Protein AF-A0A6V7Y703-F1 (afdb_monomer)

Solvent-accessible surface area (backbone atoms only — not comparable to full-atom values): 12409 Å² total; per-residue (Å²): 141,82,87,80,75,95,56,40,22,38,31,41,39,35,27,47,93,93,37,79,76,44,68,57,72,70,42,75,67,36,92,79,75,79,80,92,70,43,40,33,34,74,47,89,58,71,86,47,54,42,37,40,36,35,32,30,61,41,98,89,55,80,55,45,81,55,24,35,33,77,43,55,50,78,78,57,50,75,72,38,82,43,77,44,81,39,58,16,42,51,89,92,40,65,94,72,52,92,62,68,69,45,73,48,78,49,50,39,31,42,31,85,45,55,71,69,58,48,51,56,46,52,76,67,24,62,94,61,32,40,63,74,74,80,76,78,78,90,81,81,86,81,90,84,92,83,90,82,89,82,85,86,87,82,86,85,82,89,80,90,81,87,86,84,87,82,84,87,91,50,68,73,59,50,50,53,51,49,53,56,55,65,70,50,88,52,100,78,65,39,27,43,38,40,62

Secondary structure (DSSP, 8-state):
---------EEEEEEETTEEEEEPPP-TT-SS------EEEEES-TTSEEEEEEEE--SSSPPEEEEEEEEEGGGSPBT--EEEEEEEB-GGGTTT-SS-SEEEEEEEEEEEE-HHHHHHHHHH-BTTEEE---PPP------------------------------SS-HHHHHHHHHHHHT---TT-EEEEE-

Organism: Meloidogyne enterolobii (NCBI:txid390850)

Structure (mmCIF, N/CA/C/O backbone):
data_AF-A0A6V7Y703-F1
#
_entry.id   AF-A0A6V7Y703-F1
#
loop_
_atom_site.group_PDB
_atom_site.id
_atom_site.type_symbol
_atom_site.label_atom_id
_atom_site.label_alt_id
_atom_site.label_comp_id
_atom_site.label_asym_id
_atom_site.label_entity_id
_atom_site.label_seq_id
_atom_site.pdbx_PDB_ins_code
_atom_site.Cartn_x
_atom_site.Cartn_y
_atom_site.Cartn_z
_atom_site.occupancy
_atom_site.B_iso_or_equiv
_atom_site.auth_seq_id
_atom_site.auth_comp_id
_atom_site.auth_asym_id
_atom_site.auth_atom_id
_atom_site.pdbx_PDB_model_num
ATOM 1 N N . MET A 1 1 ? 31.462 -6.793 -25.253 1.00 34.75 1 MET A N 1
ATOM 2 C CA . MET A 1 1 ? 30.917 -7.032 -23.902 1.00 34.75 1 MET A CA 1
ATOM 3 C C . MET A 1 1 ? 29.652 -6.201 -23.784 1.00 34.75 1 MET A C 1
ATOM 5 O O . MET A 1 1 ? 29.744 -4.997 -23.620 1.00 34.75 1 MET A O 1
ATOM 9 N N . ILE A 1 2 ? 28.497 -6.820 -24.017 1.00 34.22 2 ILE A N 1
ATOM 10 C CA . ILE A 1 2 ? 27.183 -6.179 -23.919 1.00 34.22 2 ILE A CA 1
ATOM 11 C C . ILE A 1 2 ? 26.449 -6.938 -22.817 1.00 34.22 2 ILE A C 1
ATOM 13 O O . ILE A 1 2 ? 26.122 -8.107 -23.000 1.00 34.22 2 ILE A O 1
ATOM 17 N N . LEU A 1 3 ? 26.250 -6.303 -21.665 1.00 37.50 3 LEU A N 1
ATOM 18 C CA . LEU A 1 3 ? 25.277 -6.746 -20.670 1.00 37.50 3 LEU A CA 1
ATOM 19 C C . LEU A 1 3 ? 24.051 -5.856 -20.852 1.00 37.50 3 LEU A C 1
ATOM 21 O O . LEU A 1 3 ? 23.914 -4.825 -20.207 1.00 37.50 3 LEU A O 1
ATOM 25 N N . VAL A 1 4 ? 23.194 -6.233 -21.798 1.00 42.78 4 VAL A N 1
ATOM 26 C CA . VAL A 1 4 ? 21.796 -5.797 -21.785 1.00 42.78 4 VAL A CA 1
ATOM 27 C C . VAL A 1 4 ? 21.136 -6.671 -20.731 1.00 42.78 4 VAL A C 1
ATOM 29 O O . VAL A 1 4 ? 20.987 -7.873 -20.946 1.00 42.78 4 VAL A O 1
ATOM 32 N N . VAL A 1 5 ? 20.813 -6.109 -19.569 1.00 51.84 5 VAL A N 1
ATOM 33 C CA . VAL A 1 5 ? 20.038 -6.833 -18.563 1.00 51.84 5 VAL A CA 1
ATOM 34 C C . VAL A 1 5 ? 18.589 -6.394 -18.717 1.00 51.84 5 VAL A C 1
ATOM 36 O O . VAL A 1 5 ? 18.180 -5.348 -18.239 1.00 51.84 5 VAL A O 1
ATOM 39 N N . SER A 1 6 ? 17.823 -7.189 -19.458 1.00 56.94 6 SER A N 1
ATOM 40 C CA . SER A 1 6 ? 16.371 -7.069 -19.588 1.00 56.94 6 SER A CA 1
ATOM 41 C C . SER A 1 6 ? 15.671 -7.639 -18.345 1.00 56.94 6 SER A C 1
ATOM 43 O O . SER A 1 6 ? 14.884 -8.581 -18.456 1.00 56.94 6 SER A O 1
ATOM 45 N N . SER A 1 7 ? 16.024 -7.162 -17.151 1.00 68.00 7 SER A N 1
ATOM 46 C CA . SER A 1 7 ? 15.448 -7.640 -15.894 1.00 68.00 7 SER A CA 1
ATOM 47 C C . SER A 1 7 ? 15.125 -6.472 -14.981 1.00 68.00 7 SER A C 1
ATOM 49 O O . SER A 1 7 ? 16.016 -5.670 -14.727 1.00 68.00 7 SER A O 1
ATOM 51 N N . SER A 1 8 ? 13.901 -6.436 -14.465 1.00 78.94 8 SER A N 1
ATOM 52 C CA . SER A 1 8 ? 13.510 -5.498 -13.417 1.00 78.94 8 SER A CA 1
ATOM 53 C C . SER A 1 8 ? 13.680 -6.132 -12.040 1.00 78.94 8 SER A C 1
ATOM 55 O O . SER A 1 8 ? 13.384 -7.315 -11.856 1.00 78.94 8 SER A O 1
ATOM 57 N N . ASP A 1 9 ? 14.112 -5.328 -11.080 1.00 90.38 9 ASP A N 1
ATOM 58 C CA . ASP A 1 9 ? 14.220 -5.595 -9.654 1.00 90.38 9 ASP A CA 1
ATOM 59 C C . ASP A 1 9 ? 13.149 -4.778 -8.881 1.00 90.38 9 ASP A C 1
ATOM 61 O O . ASP A 1 9 ? 13.473 -3.852 -8.126 1.00 90.38 9 ASP A O 1
ATOM 65 N N . PRO A 1 10 ? 11.843 -5.044 -9.076 1.00 93.81 10 PRO A N 1
ATOM 66 C CA . PRO A 1 10 ? 10.787 -4.157 -8.608 1.00 93.81 10 PRO A CA 1
ATOM 67 C C . PRO A 1 10 ? 10.592 -4.160 -7.084 1.00 93.81 10 PRO A C 1
ATOM 69 O O . PRO A 1 10 ? 10.664 -5.192 -6.404 1.00 93.81 10 PRO A O 1
ATOM 72 N N . TYR A 1 11 ? 10.216 -2.996 -6.550 1.00 95.19 11 TYR A N 1
ATOM 73 C CA . TYR A 1 11 ? 9.755 -2.816 -5.173 1.00 95.19 11 TYR A CA 1
ATOM 74 C C . TYR A 1 11 ? 8.700 -1.702 -5.048 1.00 95.19 11 TYR A C 1
ATOM 76 O O . TYR A 1 11 ? 8.535 -0.861 -5.933 1.00 95.19 11 TYR A O 1
ATOM 84 N N . ILE A 1 12 ? 7.974 -1.683 -3.928 1.00 96.12 12 ILE A N 1
ATOM 85 C CA . ILE A 1 12 ? 6.863 -0.764 -3.659 1.00 96.12 12 ILE A CA 1
ATOM 86 C C . ILE A 1 12 ? 7.203 0.152 -2.484 1.00 96.12 12 ILE A C 1
ATOM 88 O O . ILE A 1 12 ? 7.671 -0.304 -1.443 1.00 96.12 12 ILE A O 1
ATOM 92 N N . LYS A 1 13 ? 6.893 1.444 -2.610 1.00 96.25 13 LYS A N 1
ATOM 93 C CA . LYS A 1 13 ? 6.753 2.380 -1.486 1.00 96.25 13 LYS A CA 1
ATOM 94 C C . LYS A 1 13 ? 5.272 2.686 -1.271 1.00 96.25 13 LYS A C 1
ATOM 96 O O . LYS A 1 13 ? 4.622 3.195 -2.181 1.00 96.25 13 LYS A O 1
ATOM 101 N N . CYS A 1 14 ? 4.756 2.414 -0.077 1.00 95.56 14 CYS A N 1
ATOM 102 C CA . CYS A 1 14 ? 3.426 2.835 0.355 1.00 95.56 14 CYS A CA 1
ATOM 103 C C . CYS A 1 14 ? 3.531 4.156 1.118 1.00 95.56 14 CYS A C 1
ATOM 105 O O . CYS A 1 14 ? 4.383 4.298 2.003 1.00 95.56 14 CYS A O 1
ATOM 107 N N . GLN A 1 15 ? 2.677 5.117 0.778 1.00 94.25 15 GLN A N 1
ATOM 108 C CA . GLN A 1 15 ? 2.653 6.446 1.373 1.00 94.25 15 GLN A CA 1
ATOM 109 C C . GLN A 1 15 ? 1.266 6.796 1.911 1.00 94.25 15 GLN A C 1
ATOM 111 O O . GLN A 1 15 ? 0.256 6.480 1.284 1.00 94.25 15 GLN A O 1
ATOM 116 N N . TYR A 1 16 ? 1.256 7.482 3.049 1.00 89.88 16 TYR A N 1
ATOM 117 C CA . TYR A 1 16 ? 0.084 8.013 3.743 1.00 89.88 16 TYR A CA 1
ATOM 118 C C . TYR A 1 16 ? 0.492 9.344 4.400 1.00 89.88 16 TYR A C 1
ATOM 120 O O . TYR A 1 16 ? 1.634 9.472 4.852 1.00 89.88 16 TYR A O 1
ATOM 128 N N . GLY A 1 17 ? -0.353 10.375 4.359 1.00 86.62 17 GLY A N 1
ATOM 129 C CA . GLY A 1 17 ? -0.025 11.720 4.858 1.00 86.62 17 GLY A CA 1
ATOM 130 C C . GLY A 1 17 ? 1.184 12.363 4.179 1.00 86.62 17 GLY A C 1
ATOM 131 O O . GLY A 1 17 ? 1.966 13.070 4.814 1.00 86.62 17 GLY A O 1
ATOM 132 N N . GLY A 1 18 ? 1.439 12.020 2.911 1.00 85.88 18 GLY A N 1
ATOM 133 C CA . GLY A 1 18 ? 2.639 12.439 2.174 1.00 85.88 18 GLY A CA 1
ATOM 134 C C . GLY A 1 18 ? 3.953 11.792 2.646 1.00 85.88 18 GLY A C 1
ATOM 135 O O . GLY A 1 18 ? 5.014 12.087 2.094 1.00 85.88 18 GLY A O 1
ATOM 136 N N . LYS A 1 19 ? 3.912 10.886 3.630 1.00 88.88 19 LYS A N 1
ATOM 137 C CA . LYS A 1 19 ? 5.082 10.191 4.184 1.00 88.88 19 LYS A CA 1
ATOM 138 C C . LYS A 1 19 ? 5.128 8.749 3.701 1.00 88.88 19 LYS A C 1
ATOM 140 O O . LYS A 1 19 ? 4.099 8.103 3.550 1.00 88.88 19 LYS A O 1
ATOM 145 N N . THR A 1 20 ? 6.330 8.223 3.470 1.00 92.00 20 THR A N 1
ATOM 146 C CA . THR A 1 20 ? 6.496 6.790 3.173 1.00 92.00 20 THR A CA 1
ATOM 147 C C . THR A 1 20 ? 6.384 6.005 4.471 1.00 92.00 20 THR A C 1
ATOM 149 O O . THR A 1 20 ? 7.229 6.160 5.347 1.00 92.00 20 THR A O 1
ATOM 152 N N . ILE A 1 21 ? 5.352 5.176 4.571 1.00 92.25 21 ILE A N 1
ATOM 153 C CA . ILE A 1 21 ? 5.055 4.359 5.752 1.00 92.25 21 ILE A CA 1
ATOM 154 C C . ILE A 1 21 ? 5.582 2.933 5.609 1.00 92.25 21 ILE A C 1
ATOM 156 O O . ILE A 1 21 ? 5.935 2.300 6.594 1.00 92.25 21 ILE A O 1
ATOM 160 N N . TYR A 1 22 ? 5.701 2.435 4.379 1.00 92.69 22 TYR A N 1
ATOM 161 C CA . TYR A 1 22 ? 6.205 1.095 4.114 1.00 92.69 22 TYR A CA 1
ATOM 162 C C . TYR A 1 22 ? 7.016 1.071 2.827 1.00 92.69 22 TYR A C 1
ATOM 164 O O . TYR A 1 22 ? 6.694 1.765 1.861 1.00 92.69 22 TYR A O 1
ATOM 172 N N . LYS A 1 23 ? 8.063 0.250 2.799 1.00 94.44 23 LYS A N 1
ATOM 173 C CA . LYS A 1 23 ? 8.841 -0.053 1.596 1.00 94.44 23 LYS A CA 1
ATOM 174 C C . LYS A 1 23 ? 9.000 -1.558 1.525 1.00 94.44 23 LYS A C 1
ATOM 176 O O . LYS A 1 23 ? 9.634 -2.074 2.436 1.00 94.44 23 LYS A O 1
ATOM 181 N N . SER A 1 24 ? 8.490 -2.217 0.487 1.00 93.56 24 SER A N 1
ATOM 182 C CA . SER A 1 24 ? 8.595 -3.669 0.300 1.00 93.56 24 SER A CA 1
ATOM 183 C C . SER A 1 24 ? 10.046 -4.147 0.144 1.00 93.56 24 SER A C 1
ATOM 185 O O . SER A 1 24 ? 10.962 -3.344 -0.059 1.00 93.56 24 SER A O 1
ATOM 187 N N . GLU A 1 25 ? 10.258 -5.458 0.190 1.00 92.50 25 GLU A N 1
ATOM 188 C CA . GLU A 1 25 ? 11.486 -6.062 -0.316 1.00 92.50 25 GLU A CA 1
ATOM 189 C C . GLU A 1 25 ? 11.609 -5.849 -1.833 1.00 92.50 25 GLU A C 1
ATOM 191 O O . GLU A 1 25 ? 10.627 -5.619 -2.552 1.00 92.50 25 GLU A O 1
ATOM 196 N N . ILE A 1 26 ? 12.853 -5.914 -2.302 1.00 92.75 26 ILE A N 1
ATOM 197 C CA . ILE A 1 26 ? 13.195 -5.903 -3.722 1.00 92.75 26 ILE A CA 1
ATOM 198 C C . ILE A 1 26 ? 13.134 -7.344 -4.218 1.00 92.75 26 ILE A C 1
ATOM 200 O O . ILE A 1 26 ? 13.792 -8.224 -3.657 1.00 92.75 26 ILE A O 1
ATOM 204 N N . ILE A 1 27 ? 12.349 -7.590 -5.264 1.00 88.50 27 ILE A N 1
ATOM 205 C CA . ILE A 1 27 ? 12.310 -8.895 -5.926 1.00 88.50 27 ILE A CA 1
ATOM 206 C C . ILE A 1 27 ? 13.234 -8.823 -7.126 1.00 88.50 27 ILE A C 1
ATOM 208 O O . ILE A 1 27 ? 12.952 -8.091 -8.059 1.00 88.50 27 ILE A O 1
ATOM 212 N N . PHE A 1 28 ? 14.324 -9.582 -7.108 1.00 89.06 28 PHE A N 1
ATOM 213 C CA . PHE A 1 28 ? 15.314 -9.522 -8.176 1.00 89.06 28 PHE A CA 1
ATOM 214 C C . PHE A 1 28 ? 14.848 -10.246 -9.442 1.00 89.06 28 PHE A C 1
ATOM 216 O O . PHE A 1 28 ? 14.448 -11.411 -9.383 1.00 89.06 28 PHE A O 1
ATOM 223 N N . ARG A 1 29 ? 15.021 -9.587 -10.588 1.00 85.88 29 ARG A N 1
ATOM 224 C CA . ARG A 1 29 ? 14.870 -10.107 -11.949 1.00 85.88 29 ARG A CA 1
ATOM 225 C C . ARG A 1 29 ? 13.50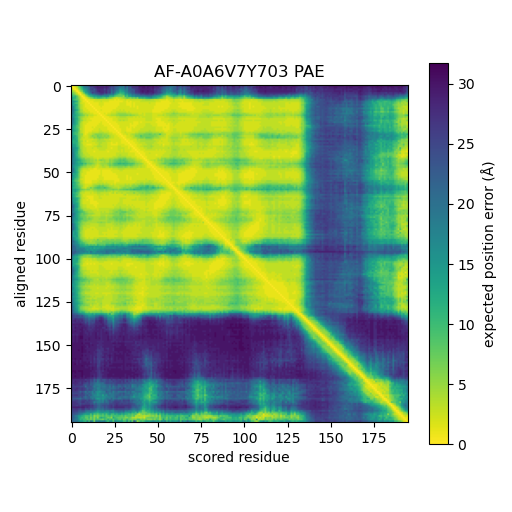8 -10.725 -12.244 1.00 85.88 29 ARG A C 1
ATOM 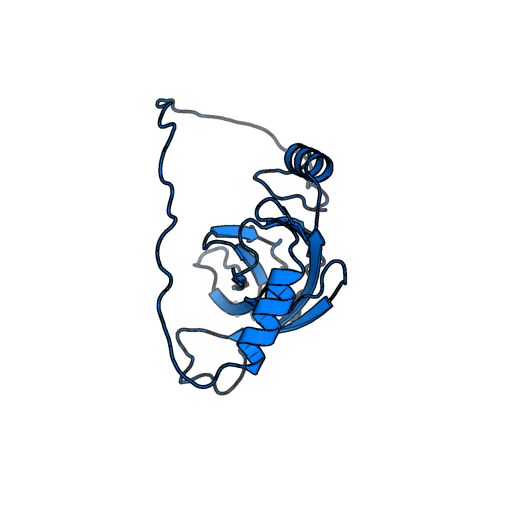227 O O . ARG A 1 29 ? 13.429 -11.807 -12.824 1.00 85.88 29 ARG A O 1
ATOM 234 N N . GLU A 1 30 ? 12.442 -10.029 -11.875 1.00 83.81 30 GLU A N 1
ATOM 235 C CA . GLU A 1 30 ? 11.070 -10.501 -12.029 1.00 83.81 30 GLU A CA 1
ATOM 236 C C . GLU A 1 30 ? 10.187 -9.438 -12.692 1.00 83.81 30 GLU A C 1
ATOM 238 O O . GLU A 1 30 ? 10.092 -8.303 -12.235 1.00 83.81 30 GLU A O 1
ATOM 243 N N . LEU A 1 31 ? 9.500 -9.828 -13.768 1.00 82.62 31 LEU A N 1
ATOM 244 C CA . LEU A 1 31 ? 8.588 -8.954 -14.514 1.00 82.62 31 LEU A CA 1
ATOM 245 C C . LEU A 1 31 ? 7.163 -8.981 -13.944 1.00 82.62 31 LEU A C 1
ATOM 247 O O . LEU A 1 31 ? 6.386 -8.062 -14.186 1.00 82.62 31 LEU A O 1
ATOM 251 N N . ASN A 1 32 ? 6.808 -10.028 -13.191 1.00 84.69 32 ASN A N 1
ATOM 252 C CA . ASN A 1 32 ? 5.513 -10.175 -12.523 1.00 84.69 32 ASN A CA 1
ATOM 253 C C . ASN A 1 32 ? 5.707 -10.407 -11.015 1.00 84.69 32 ASN A C 1
ATOM 255 O O . ASN A 1 32 ? 5.406 -11.495 -10.507 1.00 84.69 32 ASN A O 1
ATOM 259 N N . PRO A 1 33 ? 6.236 -9.406 -10.291 1.00 88.81 33 PRO A N 1
ATOM 260 C CA . PRO A 1 33 ? 6.617 -9.549 -8.892 1.00 88.81 33 PRO A CA 1
ATOM 261 C C . PRO A 1 33 ? 5.446 -9.934 -7.988 1.00 88.81 33 PRO A C 1
ATOM 263 O O . PRO A 1 33 ? 4.332 -9.421 -8.105 1.00 88.81 33 PRO A O 1
ATOM 266 N N . LYS A 1 34 ? 5.729 -10.825 -7.034 1.00 90.38 34 LYS A N 1
ATOM 267 C CA . LYS A 1 34 ? 4.809 -11.223 -5.963 1.00 90.38 34 LYS A CA 1
ATOM 268 C C . LYS A 1 34 ? 5.469 -10.999 -4.610 1.00 90.38 34 LYS A C 1
ATOM 270 O O . LYS A 1 34 ? 6.187 -11.869 -4.127 1.00 90.38 34 LYS A O 1
ATOM 275 N N . TRP A 1 35 ? 5.200 -9.850 -3.997 1.00 91.44 35 TRP A N 1
ATOM 276 C CA . TRP A 1 35 ? 5.743 -9.521 -2.675 1.00 91.44 35 TRP A CA 1
ATOM 277 C C . TRP A 1 35 ? 5.134 -10.380 -1.570 1.00 91.44 35 TRP A C 1
ATOM 279 O O . TRP A 1 35 ? 5.864 -10.903 -0.736 1.00 91.44 35 TRP A O 1
ATOM 289 N N . ASN A 1 36 ? 3.809 -10.583 -1.587 1.00 89.38 36 ASN A N 1
ATOM 290 C CA . ASN A 1 36 ? 3.078 -11.290 -0.521 1.00 89.38 36 ASN A CA 1
ATOM 291 C C . ASN A 1 36 ? 3.425 -10.769 0.887 1.00 89.38 36 ASN A C 1
ATOM 293 O O . ASN A 1 36 ? 3.423 -11.519 1.863 1.00 89.38 36 ASN A O 1
ATOM 297 N N . GLU A 1 37 ? 3.757 -9.485 0.971 1.00 89.69 37 GLU A N 1
ATOM 298 C CA . GLU A 1 37 ? 4.098 -8.806 2.208 1.00 89.69 37 GLU A CA 1
ATOM 299 C C . GLU A 1 37 ? 2.837 -8.247 2.841 1.00 89.69 37 GLU A C 1
ATOM 301 O O . GLU A 1 37 ? 1.977 -7.717 2.136 1.00 89.69 37 GLU A O 1
ATOM 306 N N . LYS A 1 38 ? 2.761 -8.358 4.168 1.00 91.00 38 LYS A N 1
ATOM 307 C CA . LYS A 1 38 ? 1.672 -7.796 4.952 1.00 91.00 38 LYS A CA 1
ATOM 308 C C . LYS A 1 38 ? 2.174 -6.775 5.938 1.00 91.00 38 LYS A C 1
ATOM 310 O O . LYS A 1 38 ? 3.201 -6.993 6.597 1.00 91.00 38 LYS A O 1
ATOM 315 N N . PHE A 1 39 ? 1.430 -5.690 6.054 1.00 91.50 39 PHE A N 1
ATOM 316 C CA . PHE A 1 39 ? 1.694 -4.677 7.055 1.00 91.50 39 PHE A CA 1
ATOM 317 C C . PHE A 1 39 ? 0.429 -3.931 7.442 1.00 91.50 39 PHE A C 1
ATOM 319 O O . PHE A 1 39 ? -0.515 -3.821 6.662 1.00 91.50 39 PHE A O 1
ATOM 326 N N . SER A 1 40 ? 0.479 -3.382 8.645 1.00 90.75 40 SER A N 1
ATOM 327 C CA . SER A 1 40 ? -0.620 -2.670 9.264 1.00 90.75 40 SER A CA 1
ATOM 328 C C . SER A 1 40 ? -0.124 -1.353 9.844 1.00 90.75 40 SER A C 1
ATOM 330 O O . SER A 1 40 ? 1.020 -1.272 10.306 1.00 90.75 40 SER A O 1
ATOM 332 N N . PHE A 1 41 ? -0.967 -0.322 9.828 1.00 90.25 41 PHE A N 1
ATOM 333 C CA . PHE A 1 41 ? -0.673 0.985 10.425 1.00 90.25 41 PHE A CA 1
ATOM 334 C C . PHE A 1 41 ? -1.944 1.707 10.874 1.00 90.25 41 PHE A C 1
ATOM 336 O O . P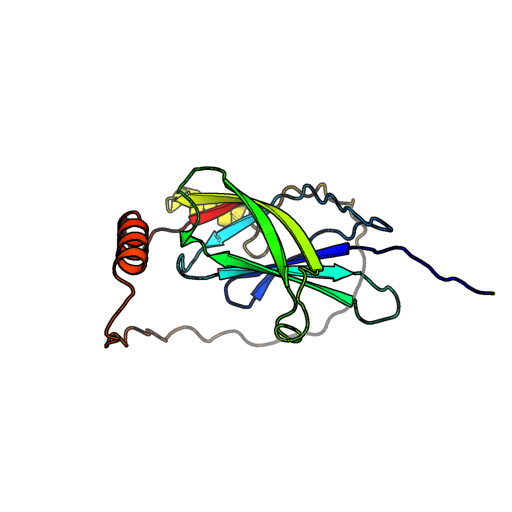HE A 1 41 ? -3.042 1.367 10.432 1.00 90.25 41 PHE A O 1
ATOM 343 N N . LEU A 1 42 ? -1.780 2.700 11.752 1.00 87.19 42 LEU A N 1
ATOM 344 C CA . LEU A 1 42 ? -2.892 3.514 12.238 1.00 87.19 42 LEU A CA 1
ATOM 345 C C . LEU A 1 42 ? -3.255 4.627 11.247 1.00 87.19 42 LEU A C 1
ATOM 347 O O . LEU A 1 42 ? -2.384 5.387 10.819 1.00 87.19 42 LEU A O 1
ATOM 351 N N . ILE A 1 43 ? -4.544 4.756 10.937 1.00 85.00 43 ILE A N 1
ATOM 352 C CA . ILE A 1 43 ? -5.108 5.866 10.155 1.00 85.00 43 ILE A CA 1
ATOM 353 C C . ILE A 1 43 ? -5.538 6.978 11.107 1.00 85.00 43 ILE A C 1
ATOM 355 O O . ILE A 1 43 ? -6.241 6.722 12.083 1.00 85.00 43 ILE A O 1
ATOM 359 N N . GLN A 1 44 ? -5.118 8.207 10.804 1.00 75.69 44 GLN A N 1
ATOM 360 C CA . GLN A 1 44 ? -5.488 9.411 11.560 1.00 75.69 44 GLN A CA 1
ATOM 361 C C . GLN A 1 44 ? -6.627 10.171 10.879 1.00 75.69 44 GLN A C 1
ATOM 363 O O . GLN A 1 44 ? -7.527 10.670 11.541 1.00 75.69 44 GLN A O 1
ATOM 368 N N . ASP A 1 45 ? -6.591 10.228 9.549 1.00 78.94 45 ASP A N 1
ATOM 369 C CA . ASP A 1 45 ? -7.606 10.845 8.707 1.00 78.94 45 ASP A CA 1
ATOM 370 C C . ASP A 1 45 ? -8.095 9.829 7.653 1.00 78.94 45 ASP A C 1
ATOM 372 O O . ASP A 1 45 ? -7.329 9.448 6.755 1.00 78.94 45 ASP A O 1
ATOM 376 N N . PRO A 1 46 ? -9.356 9.363 7.738 1.00 73.06 46 PRO A N 1
ATOM 377 C CA . PRO A 1 46 ? -9.933 8.432 6.774 1.00 73.06 46 PRO A CA 1
ATOM 378 C C . PRO A 1 46 ? -10.250 9.086 5.419 1.00 73.06 46 PRO A C 1
ATOM 380 O O . PRO A 1 46 ? -10.650 8.395 4.487 1.00 73.06 46 PRO A O 1
ATOM 383 N N . THR A 1 47 ? -10.092 10.405 5.275 1.00 78.69 47 THR A N 1
ATOM 384 C CA . THR A 1 47 ? -10.265 11.110 3.997 1.00 78.69 47 THR A CA 1
ATOM 385 C C . THR A 1 47 ? -9.001 11.121 3.140 1.00 78.69 47 THR A C 1
ATOM 387 O O . THR A 1 47 ? -9.075 11.400 1.939 1.00 78.69 47 THR A O 1
ATOM 390 N N . GLU A 1 48 ? -7.858 10.768 3.727 1.00 82.44 48 GLU A N 1
ATOM 391 C CA . GLU A 1 48 ? -6.591 10.697 3.020 1.00 82.44 48 GLU A CA 1
ATOM 392 C C . GLU A 1 48 ? -6.525 9.552 1.995 1.00 82.44 48 GLU A C 1
ATOM 394 O O . GLU A 1 48 ? -7.289 8.580 1.996 1.00 82.44 48 GLU A O 1
ATOM 399 N N . ILE A 1 49 ? -5.570 9.692 1.076 1.00 90.44 49 ILE A N 1
ATOM 400 C CA . ILE A 1 49 ? -5.317 8.753 -0.012 1.00 90.44 49 ILE A CA 1
ATOM 401 C C . ILE A 1 49 ? -4.053 7.964 0.302 1.00 90.44 49 ILE A C 1
ATOM 403 O O . ILE A 1 49 ? -2.990 8.533 0.552 1.00 90.44 49 ILE A O 1
ATOM 407 N N . ILE A 1 50 ? -4.148 6.645 0.182 1.00 92.94 50 ILE A N 1
ATOM 408 C CA . ILE A 1 50 ? -2.981 5.774 0.204 1.00 92.94 50 ILE A CA 1
ATOM 409 C C . ILE A 1 50 ? -2.386 5.726 -1.194 1.00 92.94 50 ILE A C 1
ATOM 411 O O . ILE A 1 50 ? -3.061 5.402 -2.172 1.00 92.94 50 ILE A O 1
ATOM 415 N N . THR A 1 51 ? -1.104 6.062 -1.282 1.00 95.62 51 THR A N 1
ATOM 416 C CA . THR A 1 51 ? -0.362 6.110 -2.540 1.00 95.62 51 THR A CA 1
ATOM 417 C C . THR A 1 51 ? 0.663 4.986 -2.581 1.00 95.62 51 THR A C 1
ATOM 419 O O . THR A 1 51 ? 1.569 4.928 -1.750 1.00 95.62 51 THR A O 1
ATOM 422 N N . PHE A 1 52 ? 0.573 4.126 -3.586 1.00 96.19 52 PHE A N 1
ATOM 423 C CA . PHE A 1 52 ? 1.577 3.117 -3.897 1.00 96.19 52 PHE A CA 1
ATOM 424 C C . PHE A 1 52 ? 2.438 3.603 -5.049 1.00 96.19 52 PHE A C 1
ATOM 426 O O . PHE A 1 52 ? 1.918 3.936 -6.109 1.00 96.19 52 PHE A O 1
ATOM 433 N N . LYS A 1 53 ? 3.755 3.604 -4.867 1.00 95.94 53 LYS A N 1
ATOM 434 C CA . LYS A 1 53 ? 4.726 3.904 -5.922 1.00 95.94 53 LYS A CA 1
ATOM 435 C C . LYS A 1 53 ? 5.587 2.682 -6.170 1.00 95.94 53 LYS A C 1
ATOM 437 O O . LYS A 1 53 ? 6.171 2.156 -5.225 1.00 95.94 53 LYS A O 1
ATOM 442 N N . VAL A 1 54 ? 5.663 2.257 -7.422 1.00 95.56 54 VAL A N 1
ATOM 443 C CA . VAL A 1 54 ? 6.472 1.119 -7.857 1.00 95.56 54 VAL A CA 1
ATOM 444 C C . VAL A 1 54 ? 7.752 1.645 -8.487 1.00 95.56 54 VAL A C 1
ATOM 446 O O . VAL A 1 54 ? 7.725 2.613 -9.251 1.00 95.56 54 VAL A O 1
ATOM 449 N N . PHE A 1 55 ? 8.866 1.019 -8.140 1.00 94.75 55 PHE A N 1
ATOM 450 C CA . PHE A 1 55 ? 10.190 1.362 -8.634 1.00 94.75 55 PHE A CA 1
ATOM 451 C C . PHE A 1 55 ? 10.930 0.107 -9.069 1.00 94.75 55 PHE A C 1
ATOM 453 O O . PHE A 1 55 ? 10.735 -0.941 -8.458 1.00 94.75 55 PHE A O 1
ATOM 460 N N . ASP A 1 56 ? 11.794 0.249 -10.064 1.00 92.38 56 ASP A N 1
ATOM 461 C CA . ASP A 1 56 ? 12.813 -0.722 -10.438 1.00 92.38 56 ASP A CA 1
ATOM 462 C C . ASP A 1 56 ? 14.103 -0.366 -9.689 1.00 92.38 56 ASP A C 1
ATOM 464 O O . ASP A 1 56 ? 14.539 0.786 -9.729 1.00 92.38 56 ASP A O 1
ATOM 468 N N . PHE A 1 57 ? 14.665 -1.293 -8.916 1.00 92.75 57 PHE A N 1
ATOM 469 C CA . PHE A 1 57 ? 15.878 -1.017 -8.152 1.00 92.75 57 PHE A CA 1
ATOM 470 C C . PHE A 1 57 ? 17.119 -1.063 -9.044 1.00 92.75 57 PHE A C 1
ATOM 472 O O . PHE A 1 57 ? 17.415 -2.086 -9.654 1.00 92.75 57 PHE A O 1
ATOM 479 N N . ASP A 1 58 ? 17.925 -0.002 -8.991 1.00 89.06 58 ASP A N 1
ATOM 480 C CA . ASP A 1 58 ? 19.200 0.062 -9.697 1.00 89.06 58 ASP A CA 1
ATOM 481 C C . ASP A 1 58 ? 20.366 0.191 -8.723 1.00 89.06 58 ASP A C 1
ATOM 483 O O . ASP A 1 58 ? 20.526 1.177 -8.008 1.00 89.06 58 ASP A O 1
ATOM 487 N N . ARG A 1 59 ? 21.267 -0.796 -8.728 1.00 84.50 59 ARG A N 1
ATOM 488 C CA . ARG A 1 59 ? 22.397 -0.828 -7.781 1.00 84.50 59 ARG A CA 1
ATOM 489 C C . ARG A 1 59 ? 23.343 0.372 -7.912 1.00 84.50 59 ARG A C 1
ATOM 491 O O . ARG A 1 59 ? 23.971 0.759 -6.928 1.00 84.50 59 ARG A O 1
ATOM 498 N N . PHE A 1 60 ? 23.513 0.888 -9.126 1.00 85.00 60 PHE A N 1
ATOM 499 C CA . PHE A 1 60 ? 24.518 1.910 -9.446 1.00 85.00 60 PHE A CA 1
ATOM 500 C C . PHE A 1 60 ? 23.916 3.241 -9.900 1.00 85.00 60 PHE A C 1
ATOM 502 O O . PHE A 1 60 ? 24.653 4.213 -10.051 1.00 85.00 60 PHE A O 1
ATOM 509 N N . MET A 1 61 ? 22.606 3.281 -10.131 1.00 88.25 61 MET A N 1
ATOM 510 C CA . MET A 1 61 ? 21.887 4.445 -10.635 1.00 88.25 61 MET A CA 1
ATOM 511 C C . MET A 1 61 ? 20.727 4.779 -9.700 1.00 88.25 61 MET A C 1
ATOM 513 O O . MET A 1 61 ? 20.542 4.169 -8.651 1.00 88.25 61 MET A O 1
ATOM 517 N N . ARG A 1 62 ? 19.974 5.819 -10.046 1.00 89.75 62 ARG A N 1
ATOM 518 C CA . ARG A 1 62 ? 18.712 6.096 -9.373 1.00 89.75 62 ARG A CA 1
ATOM 519 C C . ARG A 1 62 ? 17.690 5.062 -9.832 1.00 89.75 62 ARG A C 1
ATOM 521 O O . ARG A 1 62 ? 17.523 4.928 -11.031 1.00 89.75 62 ARG A O 1
ATOM 528 N N . ASP A 1 63 ? 16.980 4.468 -8.878 1.00 92.38 63 ASP A N 1
ATOM 529 C CA . ASP A 1 63 ? 15.835 3.596 -9.143 1.00 92.38 63 ASP A CA 1
ATOM 530 C C . ASP A 1 63 ? 14.850 4.211 -10.153 1.00 92.38 63 ASP A C 1
ATOM 532 O O . ASP A 1 63 ? 14.398 5.357 -9.976 1.00 92.38 63 ASP A O 1
ATOM 536 N N . ASP A 1 64 ? 14.473 3.432 -11.164 1.00 90.75 64 ASP A N 1
ATOM 537 C CA . ASP A 1 64 ? 13.532 3.853 -12.193 1.00 90.75 64 ASP A CA 1
ATOM 538 C C . ASP A 1 64 ? 12.097 3.830 -11.662 1.00 90.75 64 ASP A C 1
ATOM 540 O O . ASP A 1 64 ? 11.640 2.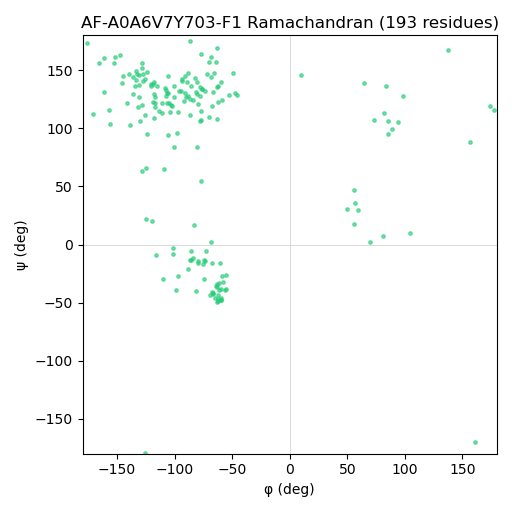889 -11.016 1.00 90.75 64 ASP A O 1
ATOM 544 N N . PHE A 1 65 ? 11.342 4.894 -11.923 1.00 92.06 65 PHE A N 1
ATOM 545 C CA . PHE A 1 65 ? 9.940 4.961 -11.526 1.00 92.06 65 PHE A CA 1
ATOM 546 C C . PHE A 1 65 ? 9.069 4.179 -12.513 1.00 92.06 65 PHE A C 1
ATOM 548 O O . PHE A 1 65 ? 9.016 4.510 -13.694 1.00 92.06 65 PHE A O 1
ATOM 555 N N . MET A 1 66 ? 8.341 3.179 -12.014 1.00 91.31 66 MET A N 1
ATOM 556 C CA . MET A 1 66 ? 7.504 2.290 -12.832 1.00 91.31 66 MET A CA 1
ATOM 557 C C . MET A 1 66 ? 6.011 2.648 -12.784 1.00 91.31 66 MET A C 1
ATOM 559 O O . MET A 1 66 ? 5.209 2.084 -13.526 1.00 91.31 66 MET A O 1
ATOM 563 N N . GLY A 1 67 ? 5.618 3.574 -11.908 1.00 93.50 67 GLY A N 1
ATOM 564 C CA . GLY A 1 67 ? 4.258 4.099 -11.839 1.00 93.50 67 GLY A CA 1
ATOM 565 C C . GLY A 1 67 ? 3.728 4.256 -10.418 1.00 93.50 67 GLY A C 1
ATOM 566 O O . GLY A 1 67 ? 4.300 3.773 -9.438 1.00 93.50 67 GLY A O 1
ATOM 567 N N . THR A 1 68 ? 2.607 4.961 -10.310 1.00 95.56 68 THR A N 1
ATOM 568 C CA . THR A 1 68 ? 1.890 5.205 -9.060 1.00 95.56 68 THR A CA 1
ATOM 569 C C . THR A 1 68 ? 0.450 4.729 -9.169 1.00 95.56 68 THR A C 1
ATOM 571 O O . THR A 1 68 ? -0.154 4.786 -10.238 1.00 95.56 68 THR A O 1
ATOM 574 N N . ALA A 1 69 ? -0.104 4.292 -8.047 1.00 94.94 69 ALA A N 1
ATOM 575 C CA . ALA A 1 69 ? -1.509 3.972 -7.881 1.00 94.94 69 ALA A CA 1
ATOM 576 C C . ALA A 1 69 ? -2.026 4.597 -6.585 1.00 94.94 69 ALA A C 1
ATOM 578 O O . ALA A 1 69 ? -1.331 4.595 -5.572 1.00 94.94 69 ALA A O 1
ATOM 579 N N . ASN A 1 70 ? -3.255 5.102 -6.617 1.00 94.69 70 ASN A N 1
ATOM 580 C CA . ASN A 1 70 ? -3.877 5.800 -5.497 1.00 94.69 70 ASN A CA 1
ATOM 581 C C . ASN A 1 70 ? -5.152 5.073 -5.071 1.00 94.69 70 ASN A C 1
ATOM 583 O O . ASN A 1 70 ? -5.944 4.659 -5.919 1.00 94.69 70 ASN A O 1
ATOM 587 N N . VAL A 1 71 ? -5.366 4.954 -3.765 1.00 91.94 71 VAL A N 1
ATOM 588 C CA . VAL A 1 71 ? -6.565 4.355 -3.177 1.00 91.94 71 VAL A CA 1
ATOM 589 C C . VAL A 1 71 ? -7.139 5.322 -2.157 1.00 91.94 71 VAL A C 1
ATOM 591 O O . VAL A 1 71 ? -6.480 5.667 -1.180 1.00 91.94 71 VAL A O 1
ATOM 594 N N . SER A 1 72 ? -8.380 5.755 -2.377 1.00 89.25 72 SER A N 1
ATOM 595 C CA . SER A 1 72 ? -9.133 6.480 -1.355 1.00 89.25 72 SER A CA 1
ATOM 596 C C . SER A 1 72 ? -9.718 5.479 -0.366 1.00 89.25 72 SER A C 1
ATOM 598 O O . SER A 1 72 ? -10.384 4.523 -0.775 1.00 89.25 72 SER A O 1
ATOM 600 N N . LEU A 1 73 ? -9.507 5.715 0.927 1.00 82.75 73 LEU A N 1
ATOM 601 C CA . LEU A 1 73 ? -10.037 4.869 2.000 1.00 82.75 73 LEU A CA 1
ATOM 602 C C . LEU A 1 73 ? -11.571 4.772 1.970 1.00 82.75 73 LEU A C 1
ATOM 604 O O . LEU A 1 73 ? -12.116 3.721 2.286 1.00 82.75 73 LEU A O 1
ATOM 608 N N . ASN A 1 74 ? -12.255 5.794 1.446 1.00 81.06 74 ASN A N 1
ATOM 609 C CA . ASN A 1 74 ? -13.707 5.808 1.220 1.00 81.06 74 ASN A CA 1
ATOM 610 C C . ASN A 1 74 ? -14.206 4.707 0.264 1.00 81.06 74 ASN A C 1
ATOM 612 O O . ASN A 1 74 ? -15.409 4.476 0.155 1.00 81.06 74 ASN A O 1
ATOM 616 N N . THR A 1 75 ? -13.311 4.077 -0.503 1.00 83.62 75 THR A N 1
ATOM 617 C CA . THR A 1 75 ? -13.664 2.963 -1.401 1.00 83.62 75 THR A CA 1
ATOM 618 C C . THR A 1 75 ? -13.705 1.615 -0.688 1.00 83.62 75 THR A C 1
ATOM 620 O O . THR A 1 75 ? -14.187 0.638 -1.263 1.00 83.62 75 THR A O 1
ATOM 623 N N . LEU A 1 76 ? -13.211 1.559 0.549 1.00 82.75 76 LEU A N 1
ATOM 624 C CA . LEU A 1 76 ? -13.220 0.367 1.379 1.00 82.75 76 LEU A CA 1
ATOM 625 C C . LEU A 1 76 ? -14.514 0.283 2.171 1.00 82.75 76 LEU A C 1
ATOM 627 O O . LEU A 1 76 ? -15.090 1.285 2.592 1.00 82.75 76 LEU A O 1
ATOM 631 N N . LYS A 1 77 ? -14.942 -0.949 2.411 1.00 80.81 77 LYS A N 1
ATOM 632 C CA . LYS A 1 77 ? -15.955 -1.243 3.414 1.00 80.81 77 LYS A CA 1
ATOM 633 C C . LYS A 1 77 ? -15.258 -1.598 4.722 1.00 80.81 77 LYS A C 1
ATOM 635 O O . LYS A 1 77 ? -14.240 -2.291 4.716 1.00 80.81 77 LYS A O 1
ATOM 640 N N . LEU A 1 78 ? -15.817 -1.124 5.830 1.00 81.81 78 LEU A N 1
ATOM 641 C CA . LEU A 1 78 ? -15.252 -1.361 7.154 1.00 81.81 78 LEU A CA 1
ATOM 642 C C . LEU A 1 78 ? -15.254 -2.850 7.494 1.00 81.81 78 LEU A C 1
ATOM 644 O O . LEU A 1 78 ? -16.240 -3.548 7.257 1.00 81.81 78 LEU A O 1
ATOM 648 N N . SER A 1 79 ? -14.134 -3.316 8.042 1.00 82.62 79 SER A N 1
ATOM 649 C CA . SER A 1 79 ? -13.893 -4.697 8.466 1.00 82.62 79 SER A CA 1
ATOM 650 C C . SER A 1 79 ? -14.103 -5.755 7.368 1.00 82.62 79 SER A C 1
ATOM 652 O O . SER A 1 79 ? -14.227 -6.941 7.671 1.00 82.62 79 SER A O 1
ATOM 654 N N . GLU A 1 80 ? -14.127 -5.360 6.088 1.00 86.62 80 GLU A N 1
ATOM 655 C CA . GLU A 1 80 ? -14.273 -6.260 4.939 1.00 86.62 80 GLU A CA 1
ATOM 656 C C . GLU A 1 80 ? -13.023 -6.195 4.058 1.00 86.62 80 GLU A C 1
ATOM 658 O O . GLU A 1 80 ? -12.651 -5.148 3.517 1.00 86.62 80 GLU A O 1
ATOM 663 N N . LYS A 1 81 ? -12.382 -7.351 3.872 1.00 89.06 81 LYS A N 1
ATOM 664 C CA . LYS A 1 81 ? -11.215 -7.467 3.001 1.00 89.06 81 LYS A CA 1
ATOM 665 C C . LYS A 1 81 ? -11.618 -7.241 1.548 1.00 89.06 81 LYS A C 1
ATOM 667 O O . LYS A 1 81 ? -12.365 -8.031 0.976 1.00 89.06 81 LYS A O 1
ATOM 672 N N . THR A 1 82 ? -11.045 -6.217 0.927 1.00 88.62 82 THR A N 1
ATOM 673 C CA . THR A 1 82 ? -11.325 -5.857 -0.466 1.00 88.62 82 THR A CA 1
ATOM 674 C C . THR A 1 82 ? -10.060 -5.969 -1.312 1.00 88.62 82 THR A C 1
ATOM 676 O O . THR A 1 82 ? -9.013 -5.432 -0.952 1.00 88.62 82 THR A O 1
ATOM 679 N N . GLN A 1 83 ? -10.137 -6.667 -2.448 1.00 92.31 83 GLN A N 1
ATOM 680 C CA . GLN A 1 83 ? -9.034 -6.763 -3.406 1.00 92.31 83 GLN A CA 1
ATOM 681 C C . GLN A 1 83 ? -9.200 -5.735 -4.526 1.00 92.31 83 GLN A C 1
ATOM 683 O O . GLN A 1 83 ? -10.256 -5.645 -5.149 1.00 92.31 83 GLN A O 1
ATOM 688 N N . PHE A 1 84 ? -8.126 -5.014 -4.830 1.00 90.56 84 PHE A N 1
ATOM 689 C CA . PHE A 1 84 ? -8.081 -4.030 -5.900 1.00 90.56 84 PHE A CA 1
ATOM 690 C C . PHE A 1 84 ? -7.061 -4.430 -6.950 1.00 90.56 84 PHE A C 1
ATOM 692 O O . PHE A 1 84 ? -5.953 -4.858 -6.632 1.00 90.56 84 PHE A O 1
ATOM 699 N N . LYS A 1 85 ? -7.431 -4.217 -8.213 1.00 92.62 85 LYS A N 1
ATOM 700 C CA . LYS A 1 85 ? -6.512 -4.212 -9.349 1.00 92.62 85 LYS A CA 1
ATOM 701 C C . LYS A 1 85 ? -6.311 -2.766 -9.787 1.00 92.62 85 LYS A C 1
ATOM 703 O O . LYS A 1 85 ? -7.107 -2.221 -10.549 1.00 92.62 85 LYS A O 1
ATOM 708 N N . LEU A 1 86 ? -5.264 -2.147 -9.265 1.00 93.12 86 LEU A N 1
ATOM 709 C CA . LEU A 1 86 ? -4.951 -0.741 -9.466 1.00 93.12 86 LEU A CA 1
ATOM 710 C C . LEU A 1 86 ? -4.147 -0.557 -10.749 1.00 93.12 86 LEU A C 1
ATOM 712 O O . LEU A 1 86 ? -3.226 -1.326 -11.016 1.00 93.12 86 LEU A O 1
ATOM 716 N N . LYS A 1 87 ? -4.489 0.455 -11.546 1.00 91.94 87 LYS A N 1
ATOM 717 C CA . LYS A 1 87 ? -3.690 0.856 -12.709 1.00 91.94 87 LYS A CA 1
ATOM 718 C C . LYS A 1 87 ? -2.487 1.661 -12.230 1.00 91.94 87 LYS A C 1
ATOM 720 O O . LYS A 1 87 ? -2.646 2.529 -11.377 1.00 91.94 87 LYS A O 1
ATOM 725 N N . LEU A 1 88 ? -1.313 1.365 -12.779 1.00 92.50 88 LEU A N 1
ATOM 726 C CA . LEU A 1 88 ? -0.116 2.170 -12.568 1.00 92.50 88 LEU A CA 1
ATOM 727 C C . LEU A 1 88 ? -0.049 3.270 -13.625 1.00 92.50 88 LEU A C 1
ATOM 729 O O . LEU A 1 88 ? -0.140 2.999 -14.826 1.00 92.50 88 LEU A O 1
ATOM 733 N N . GLU A 1 89 ? 0.109 4.503 -13.164 1.00 90.81 89 GLU A N 1
ATOM 734 C CA . GLU A 1 89 ? 0.131 5.708 -13.991 1.00 90.81 89 GLU A CA 1
ATOM 735 C C . GLU A 1 89 ? 1.380 6.543 -13.680 1.00 90.81 89 GLU A C 1
ATOM 737 O O . GLU A 1 89 ? 1.948 6.445 -12.591 1.00 90.81 89 GLU A O 1
ATOM 742 N N . ASP A 1 90 ? 1.812 7.382 -14.621 1.00 89.25 90 ASP A N 1
ATOM 743 C CA . ASP A 1 90 ? 2.819 8.415 -14.360 1.00 89.25 90 ASP A CA 1
ATOM 744 C C . ASP A 1 90 ? 2.156 9.797 -14.435 1.00 89.25 90 ASP A C 1
ATOM 746 O O . ASP A 1 90 ? 1.751 10.214 -15.526 1.00 89.25 90 ASP A O 1
ATOM 750 N N . PRO A 1 91 ? 2.056 10.529 -13.305 1.00 82.69 91 PRO A N 1
ATOM 751 C CA . PRO A 1 91 ? 1.488 11.873 -13.269 1.00 82.69 91 PRO A CA 1
ATOM 752 C C . PRO A 1 91 ? 2.164 12.856 -14.230 1.00 82.69 91 PRO A C 1
ATOM 754 O O . PRO A 1 91 ? 1.531 13.808 -14.670 1.00 82.69 91 PRO A O 1
ATOM 757 N N . LYS A 1 92 ? 3.438 12.637 -14.574 1.00 81.25 92 LYS A N 1
ATOM 758 C CA . LYS A 1 92 ? 4.200 13.515 -15.473 1.00 81.25 92 LYS A CA 1
ATOM 759 C C . LYS A 1 92 ? 3.901 13.276 -16.950 1.00 81.25 92 LYS A C 1
ATOM 761 O O . LYS A 1 92 ? 4.283 14.093 -17.779 1.00 81.25 92 LYS A O 1
ATOM 766 N N . MET A 1 93 ? 3.257 12.160 -17.281 1.00 77.19 93 MET A N 1
ATOM 767 C CA . MET A 1 93 ? 3.060 11.690 -18.656 1.00 77.19 93 MET A CA 1
ATOM 768 C C . MET A 1 93 ? 1.575 11.455 -18.976 1.00 77.19 93 MET A C 1
ATOM 770 O O . MET A 1 93 ? 1.251 10.712 -19.902 1.00 77.19 93 MET A O 1
ATOM 774 N N . GLN A 1 94 ? 0.659 12.083 -18.227 1.00 64.50 94 GLN A N 1
ATOM 775 C CA . GLN A 1 94 ? -0.794 11.885 -18.360 1.00 64.50 94 GLN A CA 1
ATOM 776 C C . GLN A 1 94 ? -1.332 12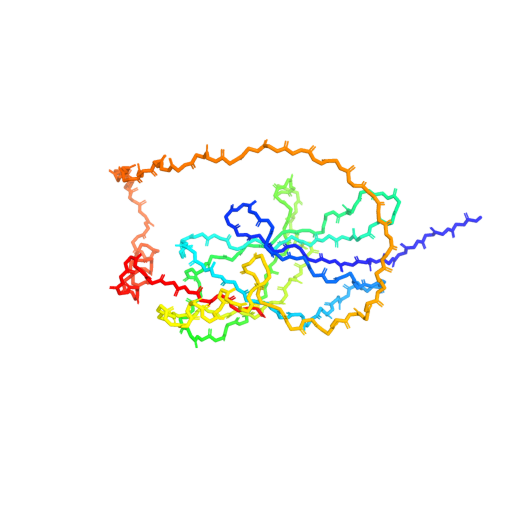.190 -19.769 1.00 64.50 94 GLN A C 1
ATOM 778 O O . GLN A 1 94 ? -2.251 11.516 -20.220 1.00 64.50 94 GLN A O 1
ATOM 783 N N . GLU A 1 95 ? -0.737 13.143 -20.492 1.00 65.69 95 GLU A N 1
ATOM 784 C CA . GLU A 1 95 ? -1.155 13.494 -21.861 1.00 65.69 95 GLU A CA 1
ATOM 785 C C . GLU A 1 95 ? -0.629 12.523 -22.938 1.00 65.69 95 GLU A C 1
ATOM 787 O O . GLU A 1 95 ? -1.144 12.498 -24.053 1.00 65.69 95 GLU A O 1
ATOM 792 N N . ILE A 1 96 ? 0.379 11.701 -22.617 1.00 64.12 96 ILE A N 1
ATOM 793 C CA . ILE A 1 96 ? 1.087 10.826 -23.573 1.00 64.12 96 ILE A CA 1
ATOM 794 C C . ILE A 1 96 ? 0.752 9.344 -23.329 1.00 64.12 96 ILE A C 1
ATOM 796 O O . ILE A 1 96 ? 0.722 8.532 -24.258 1.00 64.12 96 ILE A O 1
ATOM 800 N N . ASN A 1 97 ? 0.444 8.976 -22.086 1.00 60.09 97 ASN A N 1
ATOM 801 C CA . ASN A 1 97 ? 0.139 7.604 -21.701 1.00 60.09 97 ASN A CA 1
ATOM 802 C C . ASN A 1 97 ? -1.309 7.225 -22.038 1.00 60.09 97 ASN A C 1
ATOM 804 O O . ASN A 1 97 ? -2.193 7.209 -21.188 1.00 60.09 97 ASN A O 1
ATOM 808 N N . ILE A 1 98 ? -1.542 6.818 -23.288 1.00 67.81 98 ILE A N 1
ATOM 809 C CA . ILE A 1 98 ? -2.820 6.218 -23.726 1.00 67.81 98 ILE A CA 1
ATOM 810 C C . ILE A 1 98 ? -3.043 4.835 -23.062 1.00 67.81 98 ILE A C 1
ATOM 812 O O . ILE A 1 98 ? -4.153 4.301 -23.056 1.00 67.81 98 ILE A O 1
ATOM 816 N N . ARG A 1 99 ? -1.992 4.223 -22.493 1.00 73.75 99 ARG A N 1
ATOM 817 C CA . ARG A 1 99 ? -2.021 2.891 -21.866 1.00 73.75 99 ARG A CA 1
ATOM 818 C C . ARG A 1 99 ? -1.457 2.936 -20.438 1.00 73.75 99 ARG A C 1
ATOM 820 O O . ARG A 1 99 ? -0.529 3.701 -20.193 1.00 73.75 99 ARG A O 1
ATOM 827 N N . PRO A 1 100 ? -1.979 2.107 -19.512 1.00 78.69 100 PRO A N 1
ATOM 828 C CA . PRO A 1 100 ? -1.421 1.988 -18.166 1.00 78.69 100 PRO A CA 1
ATOM 829 C C . PRO A 1 100 ? -0.008 1.387 -18.205 1.00 78.69 100 PRO A C 1
ATOM 831 O O . PRO A 1 100 ? 0.267 0.521 -19.036 1.00 78.69 100 PRO A O 1
ATOM 834 N N . LEU A 1 101 ? 0.852 1.796 -17.266 1.00 87.25 101 LEU A N 1
ATOM 835 C CA . LEU A 1 101 ? 2.231 1.296 -17.121 1.00 87.25 101 LEU A CA 1
ATOM 836 C C . LEU A 1 101 ? 2.293 -0.125 -16.542 1.00 87.25 101 LEU A C 1
ATOM 838 O O . LEU A 1 101 ? 3.316 -0.797 -16.604 1.00 87.25 101 LEU A O 1
ATOM 842 N N . GLY A 1 102 ? 1.178 -0.598 -15.991 1.00 89.94 102 GLY A N 1
ATOM 843 C CA . GLY A 1 102 ? 1.038 -1.917 -15.401 1.00 89.94 102 GLY A CA 1
ATOM 844 C C . GLY A 1 102 ? -0.166 -1.973 -14.472 1.00 89.94 102 GLY A C 1
ATOM 845 O O . GLY A 1 102 ? -0.988 -1.050 -14.430 1.00 89.94 102 GLY A O 1
ATOM 846 N N . TYR A 1 103 ? -0.262 -3.063 -13.714 1.00 92.75 103 TYR A N 1
ATOM 847 C CA . TYR A 1 103 ? -1.280 -3.221 -12.684 1.00 92.75 103 TYR A CA 1
ATOM 848 C C . TYR A 1 103 ? -0.654 -3.685 -11.376 1.00 92.75 103 TYR A C 1
ATOM 850 O O . TYR A 1 103 ? 0.160 -4.604 -11.371 1.00 92.75 103 TYR A O 1
ATOM 858 N N . LEU A 1 104 ? -1.103 -3.097 -10.274 1.00 93.50 104 LEU A N 1
ATOM 859 C CA . LEU A 1 104 ? -0.779 -3.531 -8.924 1.00 93.50 104 LEU A CA 1
ATOM 860 C C . LEU A 1 104 ? -2.011 -4.197 -8.305 1.00 93.50 104 LEU A C 1
ATOM 862 O O . LEU A 1 104 ? -3.100 -3.622 -8.312 1.00 93.50 104 LEU A O 1
ATOM 866 N N . ILE A 1 105 ? -1.847 -5.409 -7.776 1.00 94.19 105 ILE A N 1
ATOM 867 C CA . ILE A 1 105 ? -2.912 -6.119 -7.062 1.00 94.19 105 ILE A CA 1
ATOM 868 C C . ILE A 1 105 ? -2.632 -6.029 -5.565 1.00 94.19 105 ILE A C 1
ATOM 870 O O . ILE A 1 105 ? -1.602 -6.514 -5.105 1.00 94.19 105 ILE A O 1
ATOM 874 N N . VAL A 1 106 ? -3.556 -5.436 -4.813 1.00 93.56 106 VAL A N 1
ATOM 875 C CA . VAL A 1 106 ? -3.472 -5.295 -3.350 1.00 93.56 106 VAL A CA 1
ATOM 876 C C . VAL A 1 106 ? -4.770 -5.755 -2.708 1.00 93.56 106 VAL A C 1
ATOM 878 O O . VAL A 1 106 ? -5.844 -5.600 -3.287 1.00 93.56 106 VAL A O 1
ATOM 881 N N . SER A 1 107 ? -4.677 -6.345 -1.521 1.00 92.75 107 SER A N 1
ATOM 882 C CA . SER A 1 107 ? -5.840 -6.587 -0.666 1.00 92.75 107 SER A CA 1
ATOM 883 C C . SER A 1 107 ? -5.755 -5.634 0.507 1.00 92.75 107 SER A C 1
ATOM 885 O O . SER A 1 107 ? -4.672 -5.482 1.046 1.00 92.75 107 SER A O 1
ATOM 887 N N . MET A 1 108 ? -6.851 -4.975 0.865 1.00 91.12 108 MET A N 1
ATOM 888 C CA . MET A 1 108 ? -6.863 -3.967 1.923 1.00 91.12 108 MET A CA 1
ATOM 889 C C . MET A 1 108 ? -8.080 -4.164 2.825 1.00 91.12 108 MET A C 1
ATOM 891 O O . MET A 1 108 ? -9.152 -4.535 2.338 1.00 91.12 108 MET A O 1
ATOM 895 N N . THR A 1 109 ? -7.911 -3.915 4.121 1.00 87.88 109 THR A N 1
ATOM 896 C CA . THR A 1 109 ? -8.996 -3.907 5.115 1.00 87.88 109 THR A CA 1
ATOM 897 C C . THR A 1 109 ? -8.840 -2.677 6.002 1.00 87.88 109 THR A C 1
ATOM 899 O O . THR A 1 109 ? -7.727 -2.362 6.412 1.00 87.88 109 THR A O 1
ATOM 902 N N . LEU A 1 110 ? -9.942 -1.981 6.283 1.00 87.06 110 LEU A N 1
ATOM 903 C CA . LEU A 1 110 ? -9.978 -0.858 7.220 1.00 87.06 110 LEU A CA 1
ATOM 904 C C . LEU A 1 110 ? -10.831 -1.258 8.424 1.00 87.06 110 LEU A C 1
ATOM 906 O O . LEU A 1 110 ? -12.030 -1.481 8.264 1.00 87.06 110 LEU A O 1
ATOM 910 N N . THR A 1 111 ? -10.227 -1.356 9.606 1.00 85.94 111 THR A N 1
ATOM 911 C CA . THR A 1 111 ? -10.871 -1.911 10.805 1.00 85.94 111 THR A CA 1
ATOM 912 C C . THR A 1 111 ? -10.953 -0.854 11.913 1.00 85.94 111 THR A C 1
ATOM 914 O O . THR A 1 111 ? -9.899 -0.345 12.306 1.00 85.94 111 THR A O 1
ATOM 917 N N . PRO A 1 112 ? -12.156 -0.520 12.433 1.00 83.69 112 PRO A N 1
ATOM 918 C CA . PRO A 1 112 ? -12.291 0.304 13.634 1.00 83.69 112 PRO A CA 1
ATOM 919 C C . PRO A 1 112 ? -11.651 -0.404 14.813 1.00 83.69 112 PRO A C 1
ATOM 921 O O . PRO A 1 112 ? -11.879 -1.601 15.006 1.00 83.69 112 PRO A O 1
ATOM 924 N N . ILE A 1 113 ? -10.907 0.339 15.621 1.00 82.69 113 ILE A N 1
ATOM 925 C CA . ILE A 1 113 ? -10.342 -0.179 16.860 1.00 82.69 113 ILE A CA 1
ATOM 926 C C . ILE A 1 113 ? -10.665 0.728 18.042 1.00 82.69 113 ILE A C 1
ATOM 928 O O . ILE A 1 113 ? -10.864 1.930 17.890 1.00 82.69 113 ILE A O 1
ATOM 932 N N . ASN A 1 114 ? -10.732 0.129 19.228 1.00 84.88 114 ASN A N 1
ATOM 933 C CA . ASN A 1 114 ? -10.867 0.860 20.485 1.00 84.88 114 ASN A CA 1
ATOM 934 C C . ASN A 1 114 ? -9.489 1.274 21.048 1.00 84.88 114 ASN A C 1
ATOM 936 O O . ASN A 1 114 ? -8.443 0.899 20.511 1.00 84.88 114 ASN A O 1
ATOM 940 N N . GLU A 1 115 ? -9.478 2.032 22.148 1.00 82.31 115 GLU A N 1
ATOM 941 C CA . GLU A 1 115 ? -8.231 2.524 22.755 1.00 82.31 115 GLU A CA 1
ATOM 942 C C . GLU A 1 115 ? -7.315 1.396 23.269 1.00 82.31 115 GLU A C 1
ATOM 944 O O . GLU A 1 115 ? -6.105 1.468 23.079 1.00 82.31 115 GLU A O 1
ATOM 949 N N . GLU A 1 116 ? -7.859 0.308 23.822 1.00 86.88 116 GLU A N 1
ATOM 950 C CA . GLU A 1 116 ? -7.053 -0.846 24.260 1.00 86.88 116 GLU A CA 1
ATOM 951 C C . GLU A 1 116 ? -6.323 -1.498 23.071 1.00 86.88 116 GLU A C 1
ATOM 953 O O . GLU A 1 116 ? -5.119 -1.753 23.104 1.00 86.88 116 GLU A O 1
ATOM 958 N N . GLN A 1 117 ? -7.038 -1.726 21.969 1.00 86.88 117 GLN A N 1
ATOM 959 C CA . GLN A 1 117 ? -6.478 -2.290 20.741 1.00 86.88 117 GLN A CA 1
ATOM 960 C C . GLN A 1 117 ? -5.437 -1.366 20.106 1.00 86.88 117 GLN A C 1
ATOM 962 O O . GLN A 1 117 ? -4.443 -1.842 19.555 1.00 86.88 117 GLN A O 1
ATOM 967 N N . LYS A 1 118 ? -5.645 -0.052 20.191 1.00 82.50 118 LYS A N 1
ATOM 968 C CA . LYS A 1 118 ? -4.691 0.966 19.745 1.00 82.50 118 LYS A CA 1
ATOM 969 C C . LYS A 1 118 ? -3.408 0.929 20.563 1.00 82.50 118 LYS A C 1
ATOM 971 O O . LYS A 1 118 ? -2.331 0.951 19.972 1.00 82.50 118 LYS A O 1
ATOM 976 N N . GLU A 1 119 ? -3.499 0.846 21.887 1.00 84.75 119 GLU A N 1
ATOM 977 C CA . GLU A 1 119 ? -2.327 0.730 22.762 1.00 84.75 119 GLU A CA 1
ATOM 978 C C . GLU A 1 119 ? -1.521 -0.533 22.440 1.00 84.75 119 GLU A C 1
ATOM 980 O O . GLU A 1 119 ? -0.316 -0.447 22.191 1.00 84.75 119 GLU A O 1
ATOM 985 N N . LEU A 1 120 ? -2.195 -1.681 22.313 1.00 87.06 120 LEU A N 1
ATOM 986 C CA . LEU A 1 120 ? -1.570 -2.946 21.909 1.00 87.06 120 LEU A CA 1
ATOM 987 C C . LEU A 1 120 ? -0.923 -2.864 20.522 1.00 87.06 120 LEU A C 1
ATOM 989 O O . LEU A 1 120 ? 0.133 -3.455 20.275 1.00 87.06 120 LEU A O 1
ATOM 993 N N . PHE A 1 121 ? -1.555 -2.150 19.589 1.00 86.75 121 PHE A N 1
ATOM 994 C CA . PHE A 1 121 ? -0.984 -1.917 18.271 1.00 86.75 121 PHE A CA 1
ATOM 995 C C . PHE A 1 121 ? 0.310 -1.107 18.374 1.00 86.75 121 PHE A C 1
ATOM 997 O O . PHE A 1 121 ? 1.327 -1.503 17.804 1.00 86.75 121 PHE A O 1
ATOM 1004 N N . ILE A 1 122 ? 0.281 0.005 19.113 1.00 85.50 122 ILE A N 1
ATOM 1005 C CA . ILE A 1 122 ? 1.430 0.897 19.294 1.00 85.50 122 ILE A CA 1
ATOM 1006 C C . ILE A 1 122 ? 2.597 0.140 19.929 1.00 85.50 122 ILE A C 1
ATOM 1008 O O . ILE A 1 122 ? 3.706 0.226 19.402 1.00 85.50 122 ILE A O 1
ATOM 1012 N N . GLU A 1 123 ? 2.341 -0.641 20.981 1.00 88.12 123 GLU A N 1
ATOM 1013 C CA . GLU A 1 123 ? 3.348 -1.448 21.684 1.00 88.12 123 GLU A CA 1
ATOM 1014 C C . GLU A 1 123 ? 4.082 -2.413 20.741 1.00 88.12 123 GLU A C 1
ATOM 1016 O O . GLU A 1 123 ? 5.297 -2.591 20.828 1.00 88.12 123 GLU A O 1
ATOM 1021 N N . ARG A 1 124 ? 3.353 -3.013 19.793 1.00 87.12 124 ARG A N 1
ATOM 1022 C CA . ARG A 1 124 ? 3.903 -3.973 18.823 1.00 87.12 124 ARG A CA 1
ATOM 1023 C C . ARG A 1 124 ? 4.490 -3.309 17.580 1.00 87.12 124 ARG A C 1
ATOM 1025 O O . ARG A 1 124 ? 5.153 -3.981 16.786 1.00 87.12 124 ARG A O 1
ATOM 1032 N N . SER A 1 125 ? 4.209 -2.027 17.370 1.00 81.31 125 SER A N 1
ATOM 1033 C CA . SER A 1 125 ? 4.600 -1.307 16.165 1.00 81.31 125 SER A CA 1
ATOM 1034 C C . SER A 1 125 ? 6.057 -0.848 16.223 1.00 81.31 125 SER A C 1
ATOM 1036 O O . SER A 1 125 ? 6.540 -0.332 17.228 1.00 81.31 125 SER A O 1
ATOM 1038 N N . ILE A 1 126 ? 6.765 -0.957 15.101 1.00 80.56 126 ILE A N 1
ATOM 1039 C CA . ILE A 1 126 ? 8.076 -0.334 14.916 1.00 80.56 126 ILE A CA 1
ATOM 1040 C C . ILE A 1 126 ? 7.862 0.877 14.019 1.00 80.56 126 ILE A C 1
ATOM 1042 O O . ILE A 1 126 ? 7.498 0.740 12.852 1.00 80.56 126 ILE A O 1
ATOM 1046 N N . ARG A 1 127 ? 8.075 2.079 14.570 1.00 80.94 127 ARG A N 1
ATOM 1047 C CA . ARG A 1 127 ? 7.799 3.357 13.881 1.00 80.94 127 ARG A CA 1
ATOM 1048 C C . ARG A 1 127 ? 6.339 3.473 13.403 1.00 80.94 127 ARG A C 1
ATOM 1050 O O . ARG A 1 127 ? 6.086 4.029 12.339 1.00 80.94 127 ARG A O 1
ATOM 1057 N N . GLY A 1 128 ? 5.390 2.941 14.179 1.00 81.44 128 GLY A N 1
ATOM 1058 C CA . GLY A 1 128 ? 3.957 2.996 13.868 1.00 81.44 128 GLY A CA 1
ATOM 1059 C C . GLY A 1 128 ? 3.469 1.945 12.866 1.00 81.44 128 GLY A C 1
ATOM 1060 O O . GLY A 1 128 ? 2.310 2.004 12.462 1.00 81.44 128 GLY A O 1
ATOM 1061 N N . ILE A 1 129 ? 4.323 0.988 12.477 1.00 85.81 129 ILE A N 1
ATOM 1062 C CA . ILE A 1 129 ? 3.997 -0.089 11.535 1.00 85.81 129 ILE A CA 1
ATOM 1063 C C . ILE A 1 129 ? 4.178 -1.454 12.196 1.00 85.81 129 ILE A C 1
ATOM 1065 O O . ILE A 1 129 ? 5.199 -1.713 12.834 1.00 85.81 129 ILE A O 1
ATOM 1069 N N . VAL A 1 130 ? 3.229 -2.359 11.977 1.00 87.38 130 VAL A N 1
ATOM 1070 C CA . VAL A 1 130 ? 3.368 -3.792 12.274 1.00 87.38 130 VAL A CA 1
ATOM 1071 C C . VAL A 1 130 ? 3.524 -4.525 10.940 1.00 87.38 130 VAL A C 1
ATOM 1073 O O . VAL A 1 130 ? 2.750 -4.275 10.026 1.00 87.38 130 VAL A O 1
ATOM 1076 N N . SER A 1 131 ? 4.517 -5.407 10.776 1.00 88.50 131 SER A N 1
ATOM 1077 C CA . SER A 1 131 ? 4.671 -6.200 9.540 1.00 88.50 131 SER A CA 1
ATOM 1078 C C . SER A 1 131 ? 5.072 -7.644 9.830 1.00 88.50 131 SER A C 1
ATOM 1080 O O . SER A 1 131 ? 5.833 -7.896 10.761 1.00 88.50 131 SER A O 1
ATOM 1082 N N . GLU A 1 132 ? 4.617 -8.586 9.002 1.00 82.00 132 GLU A N 1
ATOM 1083 C CA . GLU A 1 132 ? 4.881 -10.028 9.164 1.00 82.00 132 GLU A CA 1
ATOM 1084 C C . GLU A 1 132 ? 6.244 -10.484 8.596 1.00 82.00 132 GLU A C 1
ATOM 1086 O O . GLU A 1 132 ? 6.455 -11.677 8.358 1.00 82.00 132 GLU A O 1
ATOM 1091 N N . ARG A 1 133 ? 7.194 -9.575 8.332 1.00 68.12 133 ARG A N 1
ATOM 1092 C CA . ARG A 1 133 ? 8.479 -9.971 7.735 1.00 68.12 133 ARG A CA 1
ATOM 1093 C C . ARG A 1 133 ? 9.208 -10.993 8.606 1.00 68.12 133 ARG A C 1
ATOM 1095 O O . ARG A 1 133 ? 9.528 -10.731 9.763 1.00 68.12 133 ARG A O 1
ATOM 1102 N N . LYS A 1 134 ? 9.552 -12.142 8.012 1.00 45.22 134 LYS A N 1
ATOM 1103 C CA . LYS A 1 134 ? 10.532 -13.074 8.583 1.00 45.22 134 LYS A CA 1
ATOM 1104 C C . LYS A 1 134 ? 11.871 -12.341 8.647 1.00 45.22 134 LYS A C 1
ATOM 1106 O O . LYS A 1 134 ? 12.465 -12.074 7.605 1.00 45.22 134 LYS A O 1
ATOM 1111 N N . GLY A 1 135 ? 12.314 -11.976 9.847 1.00 39.31 135 GLY A N 1
ATOM 1112 C CA . GLY A 1 135 ? 13.597 -11.306 10.039 1.00 39.31 135 GLY A CA 1
ATOM 1113 C C . GLY A 1 135 ? 14.734 -12.096 9.387 1.00 39.31 135 GLY A C 1
ATOM 1114 O O . GLY A 1 135 ? 14.883 -13.295 9.626 1.00 39.31 135 GLY A O 1
ATOM 1115 N N . LYS A 1 136 ? 15.543 -11.425 8.559 1.00 38.44 136 LYS A N 1
ATOM 1116 C CA . LYS A 1 136 ? 16.916 -11.874 8.307 1.00 38.44 136 LYS A CA 1
ATOM 1117 C C . LYS A 1 136 ? 17.680 -11.715 9.625 1.00 38.44 136 LYS A C 1
ATOM 1119 O O . LYS A 1 136 ? 17.562 -10.683 10.277 1.00 38.44 136 LYS A O 1
ATOM 1124 N N . GLN A 1 137 ? 18.387 -12.771 10.011 1.00 34.94 137 GLN A N 1
ATOM 1125 C CA . GLN A 1 137 ? 19.183 -12.884 11.232 1.00 34.94 137 GLN A CA 1
ATOM 1126 C C . GLN A 1 137 ? 20.126 -11.690 11.448 1.00 34.94 137 GLN A C 1
ATOM 1128 O O . GLN A 1 137 ? 20.643 -11.107 10.495 1.00 34.94 137 GLN A O 1
ATOM 1133 N N . GLU A 1 138 ? 20.344 -11.379 12.726 1.00 33.88 138 GLU A N 1
ATOM 1134 C CA . GLU A 1 138 ? 21.323 -10.432 13.255 1.00 33.88 138 GL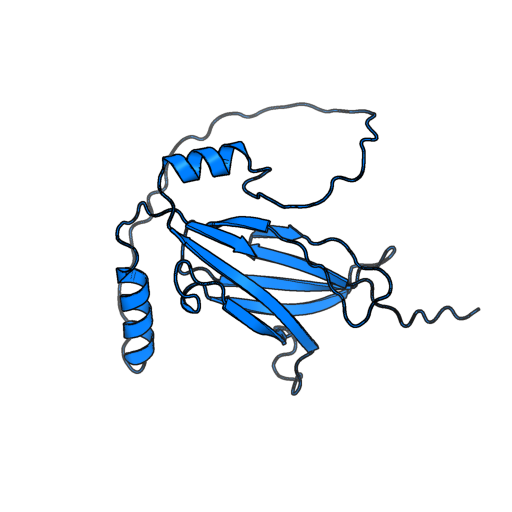U A CA 1
ATOM 1135 C C . GLU A 1 138 ? 22.712 -10.591 12.622 1.00 33.88 138 GLU A C 1
ATOM 1137 O O . GLU A 1 138 ? 23.313 -11.662 12.681 1.00 33.88 138 GLU A O 1
ATOM 1142 N N . ILE A 1 139 ? 23.270 -9.481 12.135 1.00 32.69 139 ILE A N 1
ATOM 1143 C CA . ILE A 1 139 ? 24.695 -9.181 12.293 1.00 32.69 139 ILE A CA 1
ATOM 1144 C C . ILE A 1 139 ? 24.763 -7.752 12.833 1.00 32.69 139 ILE A C 1
ATOM 1146 O O . ILE A 1 139 ? 24.451 -6.789 12.133 1.00 32.69 139 ILE A O 1
ATOM 1150 N N . GLN A 1 140 ? 25.095 -7.653 14.118 1.00 30.86 140 GLN A N 1
ATOM 1151 C CA . GLN A 1 140 ? 25.501 -6.422 14.789 1.00 30.86 140 GLN A CA 1
ATOM 1152 C C . GLN A 1 140 ? 26.960 -6.076 14.443 1.00 30.86 140 GLN A C 1
ATOM 1154 O O . GLN A 1 140 ? 27.733 -6.975 14.104 1.00 30.86 140 GLN A O 1
ATOM 1159 N N . LYS A 1 141 ? 27.297 -4.805 14.725 1.00 27.94 141 LYS A N 1
ATOM 1160 C CA . LYS A 1 141 ? 28.617 -4.211 15.032 1.00 27.94 141 LYS A CA 1
ATOM 1161 C C . LYS A 1 141 ? 29.345 -3.507 13.878 1.00 27.94 141 LYS A C 1
ATOM 1163 O O . LYS A 1 141 ? 29.529 -4.106 12.827 1.00 27.94 141 LYS A O 1
ATOM 1168 N N . ASP A 1 142 ? 29.813 -2.260 13.989 1.00 28.08 142 ASP A N 1
ATOM 1169 C CA . ASP A 1 142 ? 29.863 -1.292 15.103 1.00 28.08 142 ASP A CA 1
ATOM 1170 C C . ASP A 1 142 ? 30.186 0.130 14.563 1.00 28.08 142 ASP A C 1
ATOM 1172 O O . ASP A 1 142 ? 30.796 0.243 13.500 1.00 28.08 142 ASP A O 1
ATOM 1176 N N . GLU A 1 143 ? 29.774 1.143 15.355 1.00 32.62 143 GLU A N 1
ATOM 1177 C CA . GLU A 1 143 ? 30.402 2.470 15.640 1.00 32.62 143 GLU A CA 1
ATOM 1178 C C . GLU A 1 143 ? 30.565 3.517 14.503 1.00 32.62 143 GLU A C 1
ATOM 1180 O O . GLU A 1 143 ? 30.873 3.187 13.368 1.00 32.62 143 GLU A O 1
ATOM 1185 N N . GLU A 1 144 ? 30.350 4.836 14.661 1.00 31.92 144 GLU A N 1
ATOM 1186 C CA . GLU A 1 144 ? 30.289 5.792 15.796 1.00 31.92 144 GLU A CA 1
ATOM 1187 C C . GLU A 1 144 ? 29.540 7.068 15.290 1.00 31.92 144 GLU A C 1
ATOM 1189 O O . GLU A 1 144 ? 29.700 7.459 14.137 1.00 31.92 144 GLU A O 1
ATOM 1194 N N . GLN A 1 145 ? 28.528 7.637 15.962 1.00 25.92 145 GLN A N 1
ATOM 1195 C CA . GLN A 1 145 ? 28.536 8.562 17.116 1.00 25.92 145 GLN A CA 1
ATOM 1196 C C . GLN A 1 145 ? 28.976 10.020 16.827 1.00 25.92 145 GLN A C 1
ATOM 1198 O O . GLN A 1 145 ? 30.159 10.318 16.724 1.00 25.92 145 GLN A O 1
ATOM 1203 N N . THR A 1 146 ? 28.018 10.963 16.828 1.00 24.92 146 THR A N 1
ATOM 1204 C CA . THR A 1 146 ? 28.157 12.287 17.486 1.00 24.92 146 THR A CA 1
ATOM 1205 C C . THR A 1 146 ? 26.764 12.869 17.827 1.00 24.92 146 THR A C 1
ATOM 1207 O O . THR A 1 146 ? 25.999 13.236 16.940 1.00 24.92 146 THR A O 1
ATOM 1210 N N . THR A 1 147 ? 26.408 12.796 19.120 1.00 26.31 147 THR A N 1
ATOM 1211 C CA . THR A 1 147 ? 25.882 13.848 20.044 1.00 26.31 147 THR A CA 1
ATOM 1212 C C . THR A 1 147 ? 25.490 15.206 19.417 1.00 26.31 147 THR A C 1
ATOM 1214 O O . THR A 1 147 ? 26.197 15.682 18.541 1.00 26.31 147 THR A O 1
ATOM 1217 N N . SER A 1 148 ? 24.487 15.990 19.836 1.00 27.45 148 SER A N 1
ATOM 1218 C CA . SER A 1 148 ? 23.434 15.970 20.872 1.00 27.45 148 SER A CA 1
ATOM 1219 C C . SER A 1 14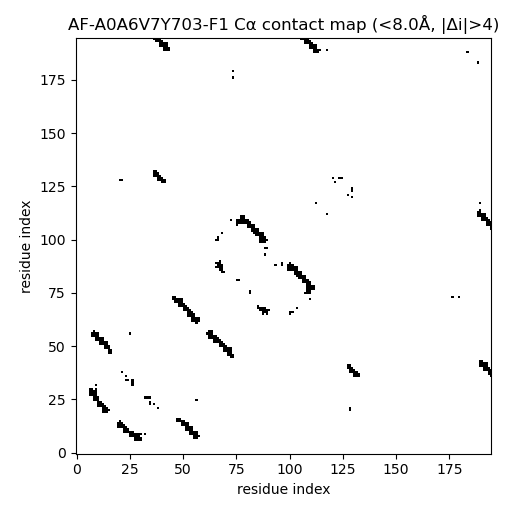8 ? 22.549 17.229 20.682 1.00 27.45 148 SER A C 1
ATOM 1221 O O . SER A 1 148 ? 22.913 18.114 19.916 1.00 27.45 148 SER A O 1
ATOM 1223 N N . GLU A 1 149 ? 21.449 17.319 21.447 1.00 27.62 149 GLU A N 1
ATOM 1224 C CA . GLU A 1 149 ? 20.671 18.536 21.791 1.00 27.62 149 GLU A CA 1
ATOM 1225 C C . GLU A 1 149 ? 19.533 18.966 20.839 1.00 27.62 149 GLU A C 1
ATOM 1227 O O . GLU A 1 149 ? 19.725 19.669 19.851 1.00 27.62 149 GLU A O 1
ATOM 1232 N N . ASN A 1 150 ? 18.288 18.622 21.193 1.00 29.25 150 ASN A N 1
ATOM 1233 C CA . ASN A 1 150 ? 17.394 19.553 21.903 1.00 29.25 150 ASN A CA 1
ATOM 1234 C C . ASN A 1 150 ? 16.008 18.930 22.136 1.00 29.25 150 ASN A C 1
ATOM 1236 O O . ASN A 1 150 ? 15.246 18.657 21.208 1.00 29.25 150 ASN A O 1
ATOM 1240 N N . GLU A 1 151 ? 15.691 18.742 23.414 1.00 30.06 151 GLU A N 1
ATOM 1241 C CA . GLU A 1 151 ? 14.330 18.588 23.914 1.00 30.06 151 GLU A CA 1
ATOM 1242 C C . GLU A 1 151 ? 13.569 19.923 23.815 1.00 30.06 151 GLU A C 1
ATOM 1244 O O . GLU A 1 151 ? 14.165 20.997 23.886 1.00 30.06 151 GLU A O 1
ATOM 1249 N N . ASN A 1 152 ? 12.237 19.817 23.778 1.00 27.88 152 ASN A N 1
ATOM 1250 C CA . ASN A 1 152 ? 11.226 20.870 23.962 1.00 27.88 152 ASN A CA 1
ATOM 1251 C C . ASN A 1 152 ? 10.832 21.713 22.742 1.00 27.88 152 ASN A C 1
ATOM 1253 O O . ASN A 1 152 ? 11.351 22.805 22.560 1.00 27.88 152 ASN A O 1
ATOM 1257 N N . ILE A 1 153 ? 9.745 21.306 22.065 1.00 32.03 153 ILE A N 1
ATOM 1258 C CA . ILE A 1 153 ? 8.563 22.176 21.899 1.00 32.03 153 ILE A CA 1
ATOM 1259 C C . ILE A 1 153 ? 7.298 21.327 22.083 1.00 32.03 153 ILE A C 1
ATOM 1261 O O . ILE A 1 153 ? 6.880 20.567 21.212 1.00 32.03 153 ILE A O 1
ATOM 1265 N N . ILE A 1 154 ? 6.689 21.473 23.256 1.00 34.41 154 ILE A N 1
ATOM 1266 C CA . ILE A 1 154 ? 5.306 21.100 23.528 1.00 34.41 154 ILE A CA 1
ATOM 1267 C C . ILE A 1 154 ? 4.399 22.242 23.032 1.00 34.41 154 ILE A C 1
ATOM 1269 O O . ILE A 1 154 ? 4.692 23.408 23.283 1.00 34.41 154 ILE A O 1
ATOM 1273 N N . LYS A 1 155 ? 3.238 21.850 22.488 1.00 29.77 155 LYS A N 1
ATOM 1274 C CA . LYS A 1 155 ? 1.975 22.603 22.334 1.00 29.77 155 LYS A CA 1
ATOM 1275 C C . LYS A 1 155 ? 1.805 23.536 21.129 1.00 29.77 155 LYS A C 1
ATOM 1277 O O . LYS A 1 155 ? 2.607 24.414 20.846 1.00 29.77 155 LYS A O 1
ATOM 1282 N N . ASN A 1 156 ? 0.591 23.386 20.593 1.00 27.06 156 ASN A N 1
ATOM 1283 C CA . ASN A 1 156 ? -0.175 24.260 19.713 1.00 27.06 156 ASN A CA 1
ATOM 1284 C C . ASN A 1 156 ? 0.125 24.113 18.218 1.00 27.06 156 ASN A C 1
ATOM 1286 O O . ASN A 1 156 ? 1.111 24.626 17.710 1.00 27.06 156 ASN A O 1
ATOM 1290 N N . ASN A 1 157 ? -0.811 23.497 17.490 1.00 29.88 157 ASN A N 1
ATOM 1291 C CA . ASN A 1 157 ? -1.816 24.309 16.808 1.00 29.88 157 ASN A CA 1
ATOM 1292 C C . ASN A 1 157 ? -3.090 23.510 16.522 1.00 29.88 157 ASN A C 1
ATOM 1294 O O . ASN A 1 157 ? -3.119 22.538 15.777 1.00 29.88 157 ASN A O 1
ATOM 1298 N N . ASN A 1 158 ? -4.139 23.982 17.183 1.00 31.09 158 ASN A N 1
ATOM 1299 C CA . ASN A 1 158 ? -5.537 23.763 16.891 1.00 31.09 158 ASN A CA 1
ATOM 1300 C C . ASN A 1 158 ? -5.823 24.355 15.498 1.00 31.09 158 ASN A C 1
ATOM 1302 O O . ASN A 1 158 ? -5.582 25.545 15.298 1.00 31.09 158 ASN A O 1
ATOM 1306 N N . CYS A 1 159 ? -6.323 23.564 14.550 1.00 28.77 159 CYS A N 1
ATOM 1307 C CA . CYS A 1 159 ? -6.776 24.072 13.252 1.00 28.77 159 CYS A CA 1
ATOM 1308 C C . CYS A 1 159 ? -8.196 23.582 12.959 1.00 28.77 159 CYS A C 1
ATOM 1310 O O . CYS A 1 159 ? -8.453 22.878 11.990 1.00 28.77 159 CYS A O 1
ATOM 1312 N N . TYR A 1 160 ? -9.135 24.000 13.808 1.00 27.34 160 TYR A N 1
ATOM 1313 C CA . TYR A 1 160 ? -10.509 24.224 13.376 1.00 27.34 160 TYR A CA 1
ATOM 1314 C C . TYR A 1 160 ? -10.563 25.558 12.632 1.00 27.34 160 TYR A C 1
ATOM 1316 O O . TYR A 1 160 ? -10.447 26.616 13.246 1.00 27.34 160 TYR A O 1
ATOM 1324 N N . SER A 1 161 ? -10.696 25.515 11.310 1.00 28.28 161 SER A N 1
ATOM 1325 C CA . SER A 1 161 ? -11.423 26.510 10.505 1.00 28.28 161 SER A CA 1
ATOM 1326 C C . SER A 1 161 ? -11.237 26.203 9.023 1.00 28.28 161 SER A C 1
ATOM 1328 O O . SER A 1 161 ? -10.115 26.211 8.533 1.00 28.28 161 SER A O 1
ATOM 1330 N N . LEU A 1 162 ? -12.355 25.933 8.340 1.00 26.09 162 LEU A N 1
ATOM 1331 C CA . LEU A 1 162 ? -12.727 26.402 6.994 1.00 26.09 162 LEU A CA 1
ATOM 1332 C C . LEU A 1 162 ? -13.740 25.426 6.387 1.00 26.09 162 LEU A C 1
ATOM 1334 O O . LEU A 1 162 ? -13.398 24.474 5.689 1.00 26.09 162 LEU A O 1
ATOM 1338 N N . ILE A 1 163 ? -15.012 25.691 6.674 1.00 30.64 163 ILE A N 1
ATOM 1339 C CA . ILE A 1 163 ? -16.118 25.315 5.799 1.00 30.64 163 ILE A CA 1
ATOM 1340 C C . ILE A 1 163 ? -16.548 26.623 5.143 1.00 30.64 163 ILE A C 1
ATOM 1342 O O . ILE A 1 163 ? -16.849 27.558 5.873 1.00 30.64 163 ILE A O 1
ATOM 1346 N N . GLU A 1 164 ? -16.522 26.679 3.814 1.00 30.09 164 GLU A N 1
ATOM 1347 C CA . GLU A 1 164 ? -17.557 27.286 2.958 1.00 30.09 164 GLU A CA 1
ATOM 1348 C C . GLU A 1 164 ? -17.235 26.937 1.492 1.00 30.09 164 GLU A C 1
ATOM 1350 O O . GLU A 1 164 ? -16.111 27.080 1.018 1.00 30.09 164 GLU A O 1
ATOM 1355 N N . GLU A 1 165 ? -18.112 26.119 0.908 1.00 34.34 165 GLU A N 1
ATOM 1356 C CA . GLU A 1 165 ? -18.996 26.429 -0.230 1.00 34.34 165 GLU A CA 1
ATOM 1357 C C . GLU A 1 165 ? -18.418 26.043 -1.595 1.00 34.34 165 GLU A C 1
ATOM 1359 O O . GLU A 1 165 ? -17.583 26.735 -2.162 1.00 34.34 165 GLU A O 1
ATOM 1364 N N . PHE A 1 166 ? -18.950 24.959 -2.173 1.00 26.94 166 PHE A N 1
ATOM 1365 C CA . PHE A 1 166 ? -18.974 24.786 -3.625 1.00 26.94 166 PHE A CA 1
ATOM 1366 C C . PHE A 1 166 ? -20.289 24.146 -4.081 1.00 26.94 166 PHE A C 1
ATOM 1368 O O . PHE A 1 166 ? -20.662 23.047 -3.669 1.00 26.94 166 PHE A O 1
ATOM 1375 N N . ASN A 1 167 ? -20.971 24.887 -4.953 1.00 32.09 167 ASN A N 1
ATOM 1376 C CA . ASN A 1 167 ? -22.185 24.527 -5.671 1.00 32.09 167 ASN A CA 1
ATOM 1377 C C . ASN A 1 167 ? -21.945 23.425 -6.717 1.00 32.09 167 ASN A C 1
ATOM 1379 O O . ASN A 1 167 ? -20.960 23.466 -7.450 1.00 32.09 167 ASN A O 1
ATOM 1383 N N . GLY A 1 168 ? -22.945 22.548 -6.860 1.00 43.06 168 GLY A N 1
ATOM 1384 C CA . GLY A 1 168 ? -23.339 21.921 -8.129 1.00 43.06 168 GLY A CA 1
ATOM 1385 C C . GLY A 1 168 ? -22.540 20.701 -8.608 1.00 43.06 168 GLY A C 1
ATOM 1386 O O . GLY A 1 168 ? -21.410 20.830 -9.060 1.00 43.06 168 GLY A O 1
ATOM 1387 N N . ASN A 1 169 ? -23.224 19.544 -8.632 1.00 39.59 169 ASN A N 1
ATOM 1388 C CA . ASN A 1 169 ? -22.942 18.286 -9.367 1.00 39.59 169 ASN A CA 1
ATOM 1389 C C . ASN A 1 169 ? -22.370 17.067 -8.612 1.00 39.59 169 ASN A C 1
ATOM 1391 O O . ASN A 1 169 ? -22.076 16.061 -9.253 1.00 39.59 169 ASN A O 1
ATOM 1395 N N . ASN A 1 170 ? -22.309 17.062 -7.275 1.00 41.31 170 ASN A N 1
ATOM 1396 C CA . ASN A 1 170 ? -21.722 15.939 -6.516 1.00 41.31 170 ASN A CA 1
ATOM 1397 C C . ASN A 1 170 ? -22.659 15.217 -5.529 1.00 41.31 170 ASN A C 1
ATOM 1399 O O . ASN A 1 170 ? -22.163 14.517 -4.650 1.00 41.31 170 ASN A O 1
ATOM 1403 N N . GLU A 1 171 ? -23.987 15.310 -5.651 1.00 43.12 171 GLU A N 1
ATOM 1404 C CA . GLU A 1 171 ? -24.919 14.748 -4.648 1.00 43.12 171 GLU A CA 1
ATOM 1405 C C . GLU A 1 171 ? -24.706 13.250 -4.365 1.00 43.12 171 GLU A C 1
ATOM 1407 O O . GLU A 1 171 ? -24.712 12.832 -3.212 1.00 43.12 171 GLU A O 1
ATOM 1412 N N . SER A 1 172 ? -24.400 12.435 -5.382 1.00 47.00 172 SER A N 1
ATOM 1413 C CA . SER A 1 172 ? -24.142 10.997 -5.185 1.00 47.00 172 SER A CA 1
ATOM 1414 C C . SER A 1 172 ? -22.778 10.679 -4.554 1.00 47.00 172 SER A C 1
ATOM 1416 O O . SER A 1 172 ? -22.645 9.670 -3.860 1.00 47.00 172 SER A O 1
ATOM 1418 N N . GLN A 1 173 ? -21.751 11.506 -4.779 1.00 40.22 173 GLN A N 1
ATOM 1419 C CA . GLN A 1 173 ? -20.434 11.324 -4.151 1.00 40.22 173 GLN A CA 1
ATOM 1420 C C . GLN A 1 173 ? -20.419 11.878 -2.727 1.00 40.22 173 GLN A C 1
ATOM 1422 O O . GLN A 1 173 ? -19.885 11.233 -1.829 1.00 40.22 173 GLN A O 1
ATOM 1427 N N . LEU A 1 174 ? -21.066 13.024 -2.510 1.00 41.03 174 LEU A N 1
ATOM 1428 C CA . LEU A 1 174 ? -21.307 13.599 -1.193 1.00 41.03 174 LEU A CA 1
ATOM 1429 C C . LEU A 1 174 ? -22.116 12.633 -0.337 1.00 41.03 174 LEU A C 1
ATOM 1431 O O . LEU A 1 174 ? -21.682 12.334 0.761 1.00 41.03 174 LEU A O 1
ATOM 1435 N N . TYR A 1 175 ? -23.205 12.049 -0.840 1.00 43.34 175 TYR A N 1
ATOM 1436 C CA . TYR A 1 175 ? -23.997 11.088 -0.069 1.00 43.34 175 TYR A CA 1
ATOM 1437 C C . TYR A 1 175 ? -23.198 9.837 0.327 1.00 43.34 175 TYR A C 1
ATOM 1439 O O . TYR A 1 175 ? -23.306 9.367 1.457 1.00 43.34 175 TYR A O 1
ATOM 1447 N N . LYS A 1 176 ? -22.341 9.311 -0.560 1.00 45.88 176 LYS A N 1
ATOM 1448 C CA . LYS A 1 176 ? -21.432 8.202 -0.215 1.00 45.88 176 LYS A CA 1
ATOM 1449 C C . LYS A 1 176 ? -20.378 8.622 0.810 1.00 45.88 176 LYS A C 1
ATOM 1451 O O . LYS A 1 176 ? -20.138 7.880 1.755 1.00 45.88 176 LYS A O 1
ATOM 1456 N N . LYS A 1 177 ? -19.802 9.820 0.660 1.00 46.03 177 LYS A N 1
ATOM 1457 C CA . LYS A 1 177 ? -18.855 10.411 1.614 1.00 46.03 177 LYS A CA 1
ATOM 1458 C C . LYS A 1 177 ? -19.507 10.638 2.981 1.00 46.03 177 LYS A C 1
ATOM 1460 O O . LYS A 1 177 ? -18.914 10.278 3.982 1.00 46.03 177 LYS A O 1
ATOM 1465 N N . TYR A 1 178 ? -20.731 11.158 3.027 1.00 44.81 178 TYR A N 1
ATOM 1466 C CA . TYR A 1 178 ? -21.508 11.375 4.247 1.00 44.81 178 TYR A CA 1
ATOM 1467 C C . TYR A 1 178 ? -21.899 10.061 4.920 1.00 44.81 178 TYR A C 1
ATOM 1469 O O . TYR A 1 178 ? -21.756 9.968 6.128 1.00 44.81 178 TYR A O 1
ATOM 1477 N N . ASN A 1 179 ? -22.326 9.036 4.173 1.00 50.66 179 ASN A N 1
ATOM 1478 C CA . ASN A 1 179 ? -22.646 7.730 4.764 1.00 50.66 179 ASN A CA 1
ATOM 1479 C C . ASN A 1 179 ? -21.404 7.017 5.311 1.00 50.66 179 ASN A C 1
ATOM 1481 O O . ASN A 1 179 ? -21.455 6.441 6.395 1.00 50.66 179 ASN A O 1
ATOM 1485 N N . PHE A 1 180 ? -20.283 7.088 4.590 1.00 57.16 180 PHE A N 1
ATOM 1486 C CA . PHE A 1 180 ? -18.999 6.580 5.068 1.00 57.16 180 PHE A CA 1
ATOM 1487 C C . PHE A 1 180 ? -18.551 7.336 6.323 1.00 57.16 180 PHE A C 1
ATOM 1489 O O . PHE A 1 180 ? -18.289 6.715 7.346 1.00 57.16 180 PHE A O 1
ATOM 1496 N N . LEU A 1 181 ? -18.593 8.672 6.300 1.00 51.84 181 LEU A N 1
ATOM 1497 C CA . LEU A 1 181 ? -18.266 9.488 7.467 1.00 51.84 181 LEU A CA 1
ATOM 1498 C C . LEU A 1 181 ? -19.225 9.261 8.646 1.00 51.84 181 LEU A C 1
ATOM 1500 O O . LEU A 1 181 ? -18.789 9.281 9.784 1.00 51.84 181 LEU A O 1
ATOM 1504 N N . SER A 1 182 ? -20.509 8.990 8.397 1.00 49.94 182 SER A N 1
ATOM 1505 C CA . SER A 1 182 ? -21.494 8.685 9.446 1.00 49.94 182 SER A CA 1
ATOM 1506 C C . SER A 1 182 ? -21.367 7.276 10.025 1.00 49.94 182 SER A C 1
ATOM 1508 O O . SER A 1 182 ? -21.918 6.995 11.087 1.00 49.94 182 SER A O 1
ATOM 1510 N N . SER A 1 183 ? -20.654 6.382 9.328 1.00 51.47 183 SER A N 1
ATOM 1511 C CA . SER A 1 183 ? -20.270 5.084 9.888 1.00 51.47 183 SER A CA 1
ATOM 1512 C C . SER A 1 183 ? -19.136 5.206 10.915 1.00 51.47 183 SER A C 1
ATOM 1514 O O . SER A 1 183 ? -18.922 4.271 11.682 1.00 51.47 183 SER A O 1
ATOM 1516 N N . PHE A 1 184 ? -18.470 6.366 10.977 1.00 51.78 184 PHE A N 1
ATOM 1517 C CA . PHE A 1 184 ? -17.531 6.747 12.030 1.00 51.78 184 PHE A CA 1
ATOM 1518 C C . PHE A 1 184 ? -18.321 7.387 13.169 1.00 51.78 184 PHE A C 1
ATOM 1520 O O . PHE A 1 184 ? -18.953 8.429 12.996 1.00 51.78 184 PHE A O 1
ATOM 1527 N N . HIS A 1 185 ? -18.389 6.705 14.309 1.00 44.84 185 HIS A N 1
ATOM 1528 C CA . HIS A 1 185 ? -19.268 7.100 15.409 1.00 44.84 185 HIS A CA 1
ATOM 1529 C C . HIS A 1 185 ? -18.629 8.134 16.343 1.00 44.84 185 HIS A C 1
ATOM 1531 O O . HIS A 1 185 ? -19.329 8.678 17.197 1.00 44.84 185 HIS A O 1
ATOM 1537 N N . SER A 1 186 ? -17.352 8.486 16.163 1.00 44.06 186 SER A N 1
ATOM 1538 C CA . SER A 1 186 ? -16.739 9.610 16.873 1.00 44.06 186 SER A CA 1
ATOM 1539 C C . SER A 1 186 ? -15.447 10.108 16.207 1.00 44.06 186 SER A C 1
ATOM 1541 O O . SER A 1 186 ? -14.786 9.387 15.467 1.00 44.06 186 SER A O 1
ATOM 1543 N N . PHE A 1 187 ? -15.040 11.345 16.513 1.00 40.84 187 PHE A N 1
ATOM 1544 C CA . PHE A 1 187 ? -13.726 11.904 16.147 1.00 40.84 187 PHE A CA 1
ATOM 1545 C C . PHE A 1 187 ? -12.543 11.238 16.891 1.00 40.84 187 PHE A C 1
ATOM 1547 O O . PHE A 1 187 ? -11.400 11.655 16.712 1.00 40.84 187 PHE A O 1
ATOM 1554 N N . GLU A 1 188 ? -12.806 10.225 17.723 1.00 45.75 188 GLU A N 1
ATOM 1555 C CA . GLU A 1 188 ? -11.807 9.446 18.467 1.00 45.75 188 GLU A CA 1
ATOM 1556 C C . GLU A 1 188 ? -11.519 8.087 17.812 1.00 45.75 188 GLU A C 1
ATOM 1558 O O . GLU A 1 188 ? -10.646 7.355 18.275 1.00 45.75 188 GLU A O 1
ATOM 1563 N N . ASP A 1 189 ? -12.214 7.746 16.723 1.00 54.53 189 ASP A N 1
ATOM 1564 C CA . ASP A 1 189 ? -12.078 6.437 16.099 1.00 54.53 189 ASP A CA 1
ATOM 1565 C C . ASP A 1 189 ? -10.695 6.316 15.430 1.00 54.53 189 ASP A C 1
ATOM 1567 O O . ASP A 1 189 ? -10.401 6.957 14.416 1.00 54.53 189 ASP A O 1
ATOM 1571 N N . VAL A 1 190 ? -9.829 5.485 16.008 1.00 59.28 190 VAL A N 1
ATOM 1572 C CA . VAL A 1 190 ? -8.555 5.075 15.412 1.00 59.28 190 VAL A CA 1
ATOM 1573 C C . VAL A 1 190 ? -8.790 3.804 14.600 1.00 59.28 190 VAL A C 1
ATOM 1575 O O . VAL A 1 190 ? -9.606 2.960 14.967 1.00 59.28 190 VAL A O 1
ATOM 1578 N N . TRP A 1 191 ? -8.080 3.651 13.482 1.00 70.25 191 TRP A N 1
ATOM 1579 C CA . TRP A 1 191 ? -8.293 2.527 12.569 1.00 70.25 191 TRP A CA 1
ATOM 1580 C C . TRP A 1 191 ? -6.997 1.812 12.277 1.00 70.25 191 TRP A C 1
ATOM 1582 O O . TRP A 1 191 ? -5.980 2.460 12.035 1.00 70.25 191 TRP A O 1
ATOM 1592 N N . ILE A 1 192 ? -7.059 0.487 12.210 1.00 69.62 192 ILE A N 1
ATOM 1593 C CA . ILE A 1 192 ? -5.990 -0.298 11.609 1.00 69.62 192 ILE A CA 1
ATOM 1594 C C . ILE A 1 192 ? -6.302 -0.444 10.129 1.00 69.62 192 ILE A C 1
ATOM 1596 O O . ILE A 1 192 ? -7.389 -0.875 9.737 1.00 69.62 192 ILE A O 1
ATOM 1600 N N . PHE A 1 193 ? -5.328 -0.078 9.312 1.00 68.25 193 PHE A N 1
ATOM 1601 C CA . PHE A 1 193 ? -5.329 -0.387 7.900 1.00 68.25 193 PHE A CA 1
ATOM 1602 C C . PHE A 1 193 ?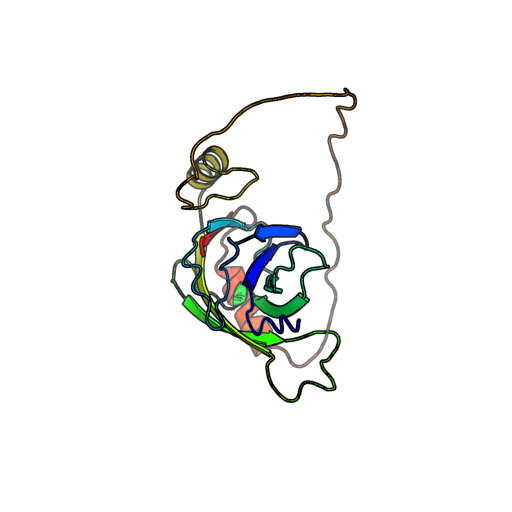 -4.385 -1.550 7.634 1.00 68.25 193 PHE A C 1
ATOM 1604 O O . PHE A 1 193 ? -3.190 -1.416 7.886 1.00 68.25 193 PHE A O 1
ATOM 1611 N N . ASP A 1 194 ? -4.918 -2.652 7.114 1.00 69.56 194 ASP A N 1
ATOM 1612 C CA . ASP A 1 194 ? -4.179 -3.878 6.809 1.00 69.56 194 ASP A CA 1
ATOM 1613 C C . ASP A 1 194 ? -4.002 -4.049 5.298 1.00 69.56 194 ASP A C 1
ATOM 1615 O O . ASP A 1 194 ? -4.983 -3.960 4.553 1.00 69.56 194 ASP A O 1
ATOM 1619 N N . ILE A 1 195 ? -2.776 -4.363 4.866 1.00 65.12 195 ILE A N 1
ATOM 1620 C CA . ILE A 1 195 ? -2.437 -4.874 3.523 1.00 65.12 195 ILE A CA 1
ATOM 1621 C C . ILE A 1 195 ? -2.011 -6.338 3.612 1.00 65.12 195 ILE A C 1
ATOM 1623 O O . ILE A 1 195 ? -1.199 -6.648 4.513 1.00 65.12 195 ILE A O 1
#

Radius of gyration: 20.66 Å; Cα contacts (8 Å, |Δi|>4): 284; chains: 1; bounding box: 56×40×48 Å

InterPro domains:
  IPR000008 C2 domain [PF00168] (6-85)
  IPR000008 C2 domain [PR00360] (4-16)
  IPR000008 C2 domain [PR00360] (29-42)
  IPR000008 C2 domain [PR00360] (50-58)
  IPR000008 C2 domain [PS50004] (1-86)
  IPR000008 C2 domain [SM00239] (2-85)
  IPR035892 C2 domain superfamily [G3DSA:2.60.40.150] (4-158)
  IPR035892 C2 domain superfamily [SSF49562] (5-114)

Sequence (1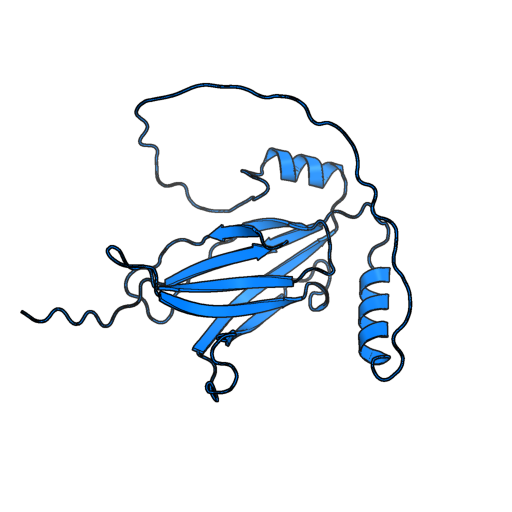95 aa):
MILVVSSSDPYIKCQYGGKTIYKSEIIFRELNPKWNEKFSFLIQDPTEIITFKVFDFDRFMRDDFMGTANVSLNTLKLSEKTQFKLKLEDPKMQEINIRPLGYLIVSMTLTPINEEQKELFIERSIRGIVSERKGKQEIQKDEEQTTSENENIIKNNNCYSLIEEFNGNNESQLYKKYNFLSSFHSFEDVWIFDI

pLDDT: mean 70.57, std 24.18, range [24.92, 96.25]

Foldseek 3Di:
DDPPLPFFFKKKFKDWPNDGPDIFHTRTRDPDDDRVKKKKFKDLDLQTKIKIWMWGDDPVDPTHTLFMFIDRSLVADAQDKDKDWTFGDDPVCVVPPPDTSHTDIDIKHKYWDDPVVVVVQVVCDDVRMHIPDPDDDDDDDDDDDDDDDDDDDDDDDDDPDDDDDDDDDCPPVVVSVVVSVVVPVDSPTMIMMMD

Nearest PDB structures (foldseek):
  7as6-assembly1_A  TM=8.590E-01  e=1.265E-05  Arabidopsis thaliana
  9bky-assembly1_A  TM=8.246E-01  e=2.378E-05  Trichomonas vaginalis G3
  9bky-assembly3_C  TM=8.417E-01  e=2.667E-05  Trichomonas vaginalis G3
  2ep6-assembly1_A  TM=7.394E-01  e=6.310E-05  Homo sapiens
  5iz5-assembly1_A  TM=7.723E-01  e=6.597E-03  Homo sapiens

Mean predicted aligned error: 13.56 Å